Protein 4MV2 (pdb70)

Foldseek 3Di:
DPDDDDQVPDQDQNWGWDKPPDDPPDQDQKIKIKTKNAEQGKGHKDAAQKKKKKQWQADWKWKQWQNDTDIDGHGDMDTRDHGIIIMIGHNHNGITIIMMIIHDPVSNVVSVVVVVVD/DPDDDDPPDDDDPAWDKDWPPDDPPDQDQKIKIKIKHAEQTKDKDFFAQKKKKKQWQADWWWKAWQNDTDIDHHGDMDIRDHRIIIMTGHHDNHITIMMMMIHDPVSNVVSVVVVVD

Solvent-accessible surface area: 11731 Å² total

Secondary structure (DSSP, 8-state):
--EE--TT--EETTEEEEE----TT---SSEEEEEEE-TTEEPPPB--SSEEEEEEEESEEEEEETTEEEEEETT-EEEE-TT--EEEEE-SSS-EEEEEEEE-HHHHHHHHHHHHH-/--EE--TT--EETTEEEEE----TT---SSEEEEEEE-TTEE---B--SSEEEEEEEESEEEEEETTEEEEEETT-EEEE-TT--EEEEE-SSS-EEEEEEEE-HHHHHHHHHHHH-

Structure (mmCIF, N/CA/C/O backbone):
data_4MV2
#
_entry.id   4MV2
#
_cell.length_a   55.738
_cell.length_b   147.687
_cell.length_c   83.843
_cell.angle_alpha   90.00
_cell.angle_beta   90.00
_cell.angle_gamma   90.00
#
_symmetry.space_group_name_H-M   'C 2 2 21'
#
loop_
_entity.id
_entity.type
_entity.pdbx_description
1 polymer plu4264
2 non-polymer 'NICKEL (II) ION'
3 non-polymer 'SODIUM ION'
4 water water
#
loop_
_atom_site.group_PDB
_atom_site.id
_atom_site.type_symbol
_atom_site.label_atom_id
_atom_site.label_alt_id
_atom_site.label_comp_id
_atom_site.label_asym_id
_atom_site.label_entity_id
_atom_site.label_seq_id
_atom_site.pdbx_PDB_ins_code
_atom_site.Cartn_x
_atom_site.Cartn_y
_atom_site.Cartn_z
_atom_site.occupancy
_atom_site.B_iso_or_equiv
_atom_site.auth_seq_id
_atom_site.auth_comp_id
_atom_site.auth_asym_id
_atom_site.auth_atom_id
_atom_site.pdbx_PDB_model_num
ATOM 9 N N . ASN A 1 3 ? 2.144 55.134 56.123 1.00 31.83 3 ASN A N 1
ATOM 10 C CA . ASN A 1 3 ? 2.494 53.724 56.159 1.00 29.28 3 ASN A CA 1
ATOM 11 C C . ASN A 1 3 ? 3.939 53.544 55.821 1.00 24.83 3 ASN A C 1
ATOM 12 O O . ASN A 1 3 ? 4.448 54.105 54.832 1.00 26.44 3 ASN A O 1
ATOM 17 N N A ILE A 1 4 ? 4.617 52.742 56.624 0.50 22.20 4 ILE A N 1
ATOM 18 N N B ILE A 1 4 ? 4.617 52.749 56.630 0.50 22.22 4 ILE A N 1
ATOM 19 C CA A ILE A 1 4 ? 6.028 52.446 56.416 0.50 21.69 4 ILE A CA 1
ATOM 20 C CA B ILE A 1 4 ? 6.024 52.459 56.427 0.50 21.73 4 ILE A CA 1
ATOM 21 C C A ILE A 1 4 ? 6.218 51.318 55.416 0.50 19.41 4 ILE A C 1
ATOM 22 C C B ILE A 1 4 ? 6.191 51.343 55.392 0.50 19.39 4 ILE A C 1
ATOM 23 O O A ILE A 1 4 ? 7.134 51.355 54.613 0.50 19.16 4 ILE A O 1
ATOM 24 O O B ILE A 1 4 ? 7.053 51.421 54.537 0.50 19.12 4 ILE A O 1
ATOM 33 N N . ILE A 1 5 ? 5.354 50.318 55.472 1.00 17.61 5 ILE A N 1
ATOM 34 C CA . ILE A 1 5 ? 5.499 49.151 54.634 1.00 15.88 5 ILE A CA 1
ATOM 35 C C . ILE A 1 5 ? 4.281 49.005 53.768 1.00 15.65 5 ILE A C 1
ATOM 36 O O . ILE A 1 5 ? 3.160 49.268 54.186 1.00 17.33 5 ILE A O 1
ATOM 41 N N A ARG A 1 6 ? 4.517 48.582 52.535 0.45 14.48 6 ARG A N 1
ATOM 42 N N B ARG A 1 6 ? 4.526 48.612 52.531 0.55 14.86 6 ARG A N 1
ATOM 43 C CA A ARG A 1 6 ? 3.464 48.099 51.654 0.45 14.02 6 ARG A CA 1
ATOM 44 C CA B ARG A 1 6 ? 3.497 48.095 51.654 0.55 14.88 6 ARG A CA 1
ATOM 45 C C A ARG A 1 6 ? 3.791 46.672 51.222 0.45 12.75 6 ARG A C 1
ATOM 46 C C B ARG A 1 6 ? 3.880 46.659 51.318 0.55 13.53 6 ARG A C 1
ATOM 47 O O A ARG A 1 6 ? 4.636 46.437 50.365 0.45 12.51 6 ARG A O 1
ATOM 48 O O B ARG A 1 6 ? 4.881 46.400 50.658 0.55 13.96 6 ARG A O 1
ATOM 63 N N . LYS A 1 7 ? 3.085 45.724 51.811 1.00 13.59 7 LYS A N 1
ATOM 64 C CA . LYS A 1 7 ? 3.254 44.320 51.477 1.00 13.95 7 LYS A CA 1
ATOM 65 C C . LYS A 1 7 ? 2.732 44.085 50.079 1.00 13.54 7 LYS A C 1
ATOM 66 O O . LYS A 1 7 ? 1.672 44.582 49.694 1.00 15.69 7 LYS A O 1
ATOM 80 N N . ASP A 1 9 ? 0.809 42.612 47.195 1.00 14.81 9 ASP A N 1
ATOM 81 C CA . ASP A 1 9 ? -0.325 41.740 46.897 1.00 16.41 9 ASP A CA 1
ATOM 82 C C . ASP A 1 9 ? -0.276 41.510 45.390 1.00 16.23 9 ASP A C 1
ATOM 83 O O . ASP A 1 9 ? -0.647 42.391 44.625 1.00 16.75 9 ASP A O 1
ATOM 88 N N . TRP A 1 10 ? 0.228 40.359 44.957 1.00 15.53 10 TRP A N 1
ATOM 89 C CA . TRP A 1 10 ? 0.396 40.155 43.506 1.00 14.85 10 TRP A CA 1
ATOM 90 C C . TRP A 1 10 ? -0.919 40.194 42.719 1.00 15.04 10 TRP A C 1
ATOM 91 O O . TRP A 1 10 ? -0.966 40.689 41.548 1.00 16.25 10 TRP A O 1
ATOM 102 N N . ASP A 1 11 ? -2.007 39.819 43.380 1.00 14.34 11 ASP A N 1
ATOM 103 C CA . ASP A 1 11 ? -3.303 39.806 42.729 1.00 15.68 11 ASP A CA 1
ATOM 104 C C . ASP A 1 11 ? -3.876 41.222 42.562 1.00 17.55 11 ASP A C 1
ATOM 105 O O . ASP A 1 11 ? -4.805 41.413 41.787 1.00 21.16 11 ASP A O 1
ATOM 110 N N . SER A 1 12 ? -3.307 42.198 43.268 1.00 15.70 12 SER A N 1
ATOM 111 C CA . SER A 1 12 ? -3.746 43.607 43.187 1.00 16.15 12 SER A CA 1
ATOM 112 C C . SER A 1 12 ? -3.131 44.366 42.024 1.00 14.98 12 SER A C 1
ATOM 113 O O . SER A 1 12 ? -3.447 45.523 41.789 1.00 17.98 12 SER A O 1
ATOM 124 N N . VAL A 1 14 ? -2.280 45.964 38.483 1.00 13.12 14 VAL A N 1
ATOM 125 C CA . VAL A 1 14 ? -3.099 46.496 37.426 1.00 14.19 14 VAL A CA 1
ATOM 126 C C . VAL A 1 14 ? -2.387 46.212 36.114 1.00 12.85 14 VAL A C 1
ATOM 127 O O . VAL A 1 14 ? -1.203 46.508 35.946 1.00 13.49 14 VAL A O 1
ATOM 131 N N . HIS A 1 15 ? -3.119 45.620 35.188 1.00 14.43 15 HIS A N 1
ATOM 132 C CA . HIS A 1 15 ? -2.584 45.314 33.869 1.00 13.73 15 HIS A CA 1
ATOM 133 C C . HIS A 1 15 ? -2.605 46.557 33.011 1.00 14.81 15 HIS A C 1
ATOM 134 O O . HIS A 1 15 ? -3.677 47.146 32.780 1.00 17.65 15 HIS A O 1
ATOM 141 N N . GLU A 1 16 ? -1.423 47.012 32.624 1.00 14.95 16 GLU A N 1
ATOM 142 C CA . GLU A 1 16 ? -1.277 48.173 31.771 1.00 16.59 16 GLU A CA 1
ATOM 143 C C . GLU A 1 16 ? 0.010 48.031 30.978 1.00 16.87 16 GLU A C 1
ATOM 144 O O . GLU A 1 16 ? 0.938 47.354 31.403 1.00 17.36 16 GLU A O 1
ATOM 150 N N . TYR A 1 17 ? 0.049 48.625 29.794 1.00 17.09 17 TYR A N 1
ATOM 151 C CA . TYR A 1 17 ? 1.195 48.474 28.906 1.00 17.90 17 TYR A CA 1
ATOM 152 C C . TYR A 1 17 ? 1.487 47.007 28.630 1.00 17.22 17 TYR A C 1
ATOM 153 O O . TYR A 1 17 ? 2.631 46.640 28.422 1.00 16.52 17 TYR A O 1
ATOM 162 N N . ASP A 1 18 ? 0.428 46.196 28.647 1.00 16.50 18 ASP A N 1
ATOM 163 C CA . ASP A 1 18 ? 0.494 44.780 28.343 1.00 16.22 18 ASP A CA 1
ATOM 164 C C . ASP A 1 18 ? 1.380 44.012 29.325 1.00 15.07 18 ASP A C 1
ATOM 165 O O . ASP A 1 18 ? 1.910 42.928 29.010 1.00 14.89 18 ASP A O 1
ATOM 170 N N . LEU A 1 19 ? 1.535 44.550 30.528 1.00 13.84 19 LEU A N 1
ATOM 171 C CA . LEU A 1 19 ? 2.206 43.851 31.614 1.00 12.76 19 LEU A CA 1
ATOM 172 C C . LEU A 1 19 ? 1.429 44.082 32.903 1.00 11.84 19 LEU A C 1
ATOM 173 O O . LEU A 1 19 ? 0.446 44.799 32.900 1.00 13.86 19 LEU A O 1
ATOM 178 N N . ASP A 1 20 ? 1.848 43.421 33.972 1.00 11.15 20 ASP A N 1
ATOM 179 C CA . ASP A 1 20 ? 1.193 43.549 35.257 1.00 10.58 20 ASP A CA 1
ATOM 180 C C . ASP A 1 20 ? 2.054 44.417 36.151 1.00 11.61 20 ASP A C 1
ATOM 181 O O . ASP A 1 20 ? 3.257 44.148 36.330 1.00 12.82 20 ASP A O 1
ATOM 186 N N . GLY A 1 21 ? 1.475 45.489 36.668 1.00 11.04 21 GLY A N 1
ATOM 187 C CA . GLY A 1 21 ? 2.234 46.452 37.444 1.00 10.93 21 GLY A CA 1
ATOM 188 C C . GLY A 1 21 ? 1.654 46.728 38.823 1.00 10.98 21 GLY A C 1
ATOM 189 O O . GLY A 1 21 ? 0.455 46.654 39.062 1.00 12.11 21 GLY A O 1
ATOM 190 N N . SER A 1 22 ? 2.547 47.158 39.695 1.00 10.66 22 SER A N 1
ATOM 191 C CA . SER A 1 22 ? 2.200 47.692 41.013 1.00 11.32 22 SER A CA 1
ATOM 192 C C . SER A 1 22 ? 2.907 49.018 41.140 1.00 11.61 22 SER A C 1
ATOM 193 O O . SER A 1 22 ? 4.102 49.083 41.399 1.00 11.63 22 SER A O 1
ATOM 196 N N . ARG A 1 23 ? 2.136 50.085 40.949 1.00 11.84 23 ARG A N 1
ATOM 197 C CA . ARG A 1 23 ? 2.704 51.446 40.990 1.00 12.31 23 ARG A CA 1
ATOM 198 C C . ARG A 1 23 ? 3.061 51.842 42.407 1.00 11.91 23 ARG A C 1
ATOM 199 O O . ARG A 1 23 ? 2.295 51.589 43.329 1.00 13.21 23 ARG A O 1
ATOM 207 N N . LEU A 1 24 ? 4.180 52.532 42.552 1.00 12.44 24 LEU A N 1
ATOM 208 C CA . LEU A 1 24 ? 4.585 53.118 43.832 1.00 13.44 24 LEU A CA 1
ATOM 209 C C . LEU A 1 24 ? 3.564 54.106 44.374 1.00 14.20 24 LEU A C 1
ATOM 210 O O . LEU A 1 24 ? 3.193 54.079 45.555 1.00 15.27 24 LEU A O 1
ATOM 215 N N . LEU A 1 25 ? 3.116 54.984 43.490 1.00 14.65 25 LEU A N 1
ATOM 216 C CA . LEU A 1 25 ? 2.249 56.107 43.854 1.00 15.53 25 LEU A CA 1
ATOM 217 C C . LEU A 1 25 ? 0.832 55.825 43.408 1.00 16.89 25 LEU A C 1
ATOM 218 O O . LEU A 1 25 ? 0.628 55.160 42.399 1.00 17.59 25 LEU A O 1
ATOM 223 N N . PRO A 1 26 ? -0.163 56.325 44.139 1.00 18.56 26 PRO A N 1
ATOM 224 C CA . PRO A 1 26 ? -0.002 57.160 45.341 1.00 18.61 26 PRO A CA 1
ATOM 225 C C . PRO A 1 26 ? 0.401 56.355 46.581 1.00 17.98 26 PRO A C 1
ATOM 226 O O . PRO A 1 26 ? 0.119 55.176 46.692 1.00 18.72 26 PRO A O 1
ATOM 230 N N . TRP A 1 27 ? 1.020 57.046 47.522 1.00 17.55 27 TRP A N 1
ATOM 231 C CA . TRP A 1 27 ? 1.403 56.479 48.797 1.00 17.56 27 TRP A CA 1
ATOM 232 C C . TRP A 1 27 ? 1.301 57.651 49.754 1.00 18.63 27 TRP A C 1
ATOM 233 O O . TRP A 1 27 ? 2.119 58.559 49.705 1.00 18.50 27 TRP A O 1
ATOM 244 N N . GLU A 1 28 ? 0.279 57.651 50.593 1.00 20.46 28 GLU A N 1
ATOM 245 C CA . GLU A 1 28 ? 0.012 58.830 51.391 1.00 23.58 28 GLU A CA 1
ATOM 246 C C . GLU A 1 28 ? 1.195 59.116 52.303 1.00 22.85 28 GLU A C 1
ATOM 247 O O . GLU A 1 28 ? 1.692 58.216 52.990 1.00 23.06 28 GLU A O 1
ATOM 253 N N . GLY A 1 29 ? 1.648 60.367 52.286 1.00 22.11 29 GLY A N 1
ATOM 254 C CA . GLY A 1 29 ? 2.763 60.794 53.097 1.00 22.56 29 GLY A CA 1
ATOM 255 C C . GLY A 1 29 ? 4.119 60.592 52.444 1.00 21.53 29 GLY A C 1
ATOM 256 O O . GLY A 1 29 ? 5.139 61.033 52.989 1.00 24.08 29 GLY A O 1
ATOM 257 N N . LEU A 1 30 ? 4.161 59.950 51.287 1.00 19.38 30 LEU A N 1
ATOM 258 C CA . LEU A 1 30 ? 5.430 59.748 50.605 1.00 18.38 30 LEU A CA 1
ATOM 259 C C . LEU A 1 30 ? 5.654 60.832 49.572 1.00 19.49 30 LEU A C 1
ATOM 260 O O . LEU A 1 30 ? 4.826 61.019 48.697 1.00 21.50 30 LEU A O 1
ATOM 265 N N . ASN A 1 31 ? 6.763 61.540 49.687 1.00 18.60 31 ASN A N 1
ATOM 266 C CA . ASN A 1 31 ? 7.107 62.599 48.759 1.00 19.53 31 ASN A CA 1
ATOM 267 C C . ASN A 1 31 ? 8.393 62.247 48.044 1.00 17.52 31 ASN A C 1
ATOM 268 O O . ASN A 1 31 ? 9.454 62.169 48.644 1.00 18.22 31 ASN A O 1
ATOM 273 N N . THR A 1 32 ? 8.259 62.008 46.754 1.00 16.32 32 THR A N 1
ATOM 274 C CA . THR A 1 32 ? 9.375 61.518 45.918 1.00 15.37 32 THR A CA 1
ATOM 275 C C . THR A 1 32 ? 9.488 62.423 44.697 1.00 15.17 32 THR A C 1
ATOM 276 O O . THR A 1 32 ? 8.488 62.959 44.221 1.00 16.69 32 THR A O 1
ATOM 280 N N . PRO A 1 33 ? 10.691 62.557 44.147 1.00 15.11 33 PRO A N 1
ATOM 281 C CA . PRO A 1 33 ? 10.866 63.286 42.888 1.00 15.07 33 PRO A CA 1
ATOM 282 C C . PRO A 1 33 ? 10.761 62.377 41.662 1.00 14.70 33 PRO A C 1
ATOM 283 O O . PRO A 1 33 ? 11.099 62.803 40.556 1.00 16.24 33 PRO A O 1
ATOM 287 N N . PHE A 1 34 ? 10.327 61.128 41.867 1.00 14.29 34 PHE A N 1
ATOM 288 C CA . PHE A 1 34 ? 10.227 60.125 40.809 1.00 14.39 34 PHE A CA 1
ATOM 289 C C . PHE A 1 34 ? 8.940 59.354 41.014 1.00 14.51 34 PHE A C 1
ATOM 290 O O . PHE A 1 34 ? 8.331 59.358 42.070 1.00 15.20 34 PHE A O 1
ATOM 298 N N . GLY A 1 35 ? 8.574 58.623 39.987 1.00 13.76 35 GLY A N 1
ATOM 299 C CA . GLY A 1 35 ? 7.535 57.631 40.051 1.00 12.90 35 GLY A CA 1
ATOM 300 C C . GLY A 1 35 ? 8.179 56.261 39.892 1.00 12.26 35 GLY A C 1
ATOM 301 O O . GLY A 1 35 ? 9.326 56.134 39.495 1.00 12.65 35 GLY A O 1
ATOM 302 N N . GLY A 1 36 ? 7.418 55.214 40.195 1.00 13.36 36 GLY A N 1
ATOM 303 C CA . GLY A 1 36 ? 7.955 53.856 40.071 1.00 14.04 36 GLY A CA 1
ATOM 304 C C . GLY A 1 36 ? 6.883 52.813 39.921 1.00 12.47 36 GLY A C 1
ATOM 305 O O . GLY A 1 36 ? 5.726 53.048 40.204 1.00 12.99 36 GLY A O 1
ATOM 306 N N . ALA A 1 37 ? 7.305 51.637 39.488 1.00 11.10 37 ALA A N 1
ATOM 307 C CA . ALA A 1 37 ? 6.410 50.485 39.463 1.00 10.90 37 ALA A CA 1
ATOM 308 C C . ALA A 1 37 ? 7.189 49.191 39.431 1.00 10.26 37 ALA A C 1
ATOM 309 O O . ALA A 1 37 ? 8.197 49.072 38.760 1.00 10.67 37 ALA A O 1
ATOM 311 N N . TRP A 1 38 ? 6.664 48.213 40.151 1.00 10.91 38 TRP A N 1
ATOM 312 C CA . TRP A 1 38 ? 7.109 46.824 39.998 1.00 9.71 38 TRP A CA 1
ATOM 313 C C . TRP A 1 38 ? 6.312 46.230 38.832 1.00 10.29 38 TRP A C 1
ATOM 314 O O . TRP A 1 38 ? 5.079 46.227 38.859 1.00 11.55 38 TRP A O 1
ATOM 325 N N . CYS A 1 39 ? 7.015 45.679 37.845 1.00 9.08 39 CYS A N 1
ATOM 326 C CA . CYS A 1 39 ? 6.394 45.185 36.624 1.00 9.64 39 CYS A CA 1
ATOM 327 C C . CYS A 1 39 ? 6.757 43.730 36.383 1.00 9.25 39 CYS A C 1
ATOM 328 O O . CYS A 1 39 ? 7.886 43.301 36.613 1.00 10.01 39 CYS A O 1
ATOM 331 N N . ILE A 1 40 ? 5.776 43.000 35.889 1.00 9.38 40 ILE A N 1
ATOM 332 C CA . ILE A 1 40 ? 5.954 41.608 35.497 1.00 9.24 40 ILE A CA 1
ATOM 333 C C . ILE A 1 40 ? 5.475 41.427 34.087 1.00 9.36 40 ILE A C 1
ATOM 334 O O . ILE A 1 40 ? 4.323 41.734 33.741 1.00 10.27 40 ILE A O 1
ATOM 339 N N . VAL A 1 41 ? 6.394 40.958 33.252 1.00 9.85 41 VAL A N 1
ATOM 340 C CA . VAL A 1 41 ? 6.058 40.523 31.886 1.00 10.70 41 VAL A CA 1
ATOM 341 C C . VAL A 1 41 ? 5.880 39.017 31.965 1.00 9.70 41 VAL A C 1
ATOM 342 O O . VAL A 1 41 ? 6.818 38.286 32.278 1.00 10.35 41 VAL A O 1
ATOM 346 N N . ARG A 1 42 ? 4.666 38.561 31.707 1.00 10.40 42 ARG A N 1
ATOM 347 C CA . ARG A 1 42 ? 4.302 37.164 31.918 1.00 10.46 42 ARG A CA 1
ATOM 348 C C . ARG A 1 42 ? 4.996 36.275 30.888 1.00 10.57 42 ARG A C 1
ATOM 349 O O . ARG A 1 42 ? 5.453 36.745 29.847 1.00 11.43 42 ARG A O 1
ATOM 357 N N . PRO A 1 43 ? 5.103 34.974 31.185 1.00 11.07 43 PRO A N 1
ATOM 358 C CA . PRO A 1 43 ? 5.808 34.070 30.262 1.00 11.14 43 PRO A CA 1
ATOM 359 C C . PRO A 1 43 ? 5.262 34.144 28.840 1.00 12.59 43 PRO A C 1
ATOM 360 O O . PRO A 1 43 ? 4.049 34.177 28.647 1.00 13.28 43 PRO A O 1
ATOM 364 N N . GLU A 1 44 ? 6.161 34.182 27.860 1.00 12.63 44 GLU A N 1
ATOM 365 C CA . GLU A 1 44 ? 5.795 34.180 26.442 1.00 13.16 44 GLU A CA 1
ATOM 366 C C . GLU A 1 44 ? 4.889 35.328 26.077 1.00 13.64 44 GLU A C 1
ATOM 367 O O . GLU A 1 44 ? 3.975 35.179 25.274 1.00 15.07 44 GLU A O 1
ATOM 373 N N . THR A 1 45 ? 5.189 36.499 26.647 1.00 13.06 45 THR A N 1
ATOM 374 C CA . THR A 1 45 ? 4.467 37.727 26.288 1.00 13.82 45 THR A CA 1
ATOM 375 C C . THR A 1 45 ? 5.463 38.856 26.083 1.00 14.13 45 THR A C 1
ATOM 376 O O . THR A 1 45 ? 6.645 38.732 26.450 1.00 13.74 45 THR A O 1
ATOM 380 N N . LYS A 1 46 ? 4.973 39.971 25.572 1.00 15.48 46 LYS A N 1
ATOM 381 C CA . LYS A 1 46 ? 5.787 41.196 25.454 1.00 16.69 46 LYS A CA 1
ATOM 382 C C . LYS A 1 46 ? 4.982 42.391 25.899 1.00 16.56 46 LYS A C 1
ATOM 383 O O . LYS A 1 46 ? 3.760 42.389 25.811 1.00 16.59 46 LYS A O 1
ATOM 389 N N . SER A 1 47 ? 5.673 43.448 26.331 1.00 15.81 47 SER A N 1
ATOM 390 C CA . SER A 1 47 ? 4.960 44.664 26.791 1.00 16.64 47 SER A CA 1
ATOM 391 C C . SER A 1 47 ? 4.706 45.652 25.659 1.00 18.92 47 SER A C 1
ATOM 392 O O . SER A 1 47 ? 5.189 45.477 24.557 1.00 19.30 47 SER A O 1
ATOM 395 N N . PHE A 1 48 ? 3.948 46.710 25.957 1.00 19.57 48 PHE A N 1
ATOM 396 C CA . PHE A 1 48 ? 3.497 47.686 24.963 1.00 21.67 48 PHE A CA 1
ATOM 397 C C . PHE A 1 48 ? 4.576 48.698 24.639 1.00 21.18 48 PHE A C 1
ATOM 398 O O . PHE A 1 48 ? 5.111 49.312 25.501 1.00 23.67 48 PHE A O 1
ATOM 406 N N . ARG A 1 49 ? 4.869 48.878 23.365 1.00 20.35 49 ARG A N 1
ATOM 407 C CA . ARG A 1 49 ? 5.982 49.751 22.964 1.00 21.76 49 ARG A CA 1
ATOM 408 C C . ARG A 1 49 ? 5.583 51.216 23.086 1.00 22.45 49 ARG A C 1
ATOM 409 O O . ARG A 1 49 ? 4.498 51.617 22.610 1.00 24.56 49 ARG A O 1
ATOM 417 N N . HIS A 1 50 ? 6.405 52.021 23.776 1.00 21.83 50 HIS A N 1
ATOM 418 C CA . HIS A 1 50 ? 6.119 53.459 23.799 1.00 21.77 50 HIS A CA 1
ATOM 419 C C . HIS A 1 50 ? 7.388 54.252 23.902 1.00 22.05 50 HIS A C 1
ATOM 420 O O . HIS A 1 50 ? 8.494 53.691 24.020 1.00 21.30 50 HIS A O 1
ATOM 427 N N . SER A 1 51 ? 7.227 55.564 23.922 1.00 23.78 51 SER A N 1
ATOM 428 C CA . SER A 1 51 ? 8.352 56.471 24.108 1.00 25.27 51 SER A CA 1
ATOM 429 C C . SER A 1 51 ? 7.866 57.709 24.831 1.00 24.65 51 SER A C 1
ATOM 430 O O . SER A 1 51 ? 6.659 57.984 24.868 1.00 25.38 51 SER A O 1
ATOM 433 N N . HIS A 1 52 ? 8.792 58.441 25.436 1.00 24.29 52 HIS A N 1
ATOM 434 C CA . HIS A 1 52 ? 8.415 59.607 26.229 1.00 25.03 52 HIS A CA 1
ATOM 435 C C . HIS A 1 52 ? 9.601 60.504 26.558 1.00 26.42 52 HIS A C 1
ATOM 436 O O . HIS A 1 52 ? 10.751 60.059 26.562 1.00 25.51 52 HIS A O 1
ATOM 443 N N . ASN A 1 53 ? 9.287 61.768 26.856 1.00 27.40 53 ASN A N 1
ATOM 444 C CA . ASN A 1 53 ? 10.244 62.768 27.333 1.00 30.01 53 ASN A CA 1
ATOM 445 C C . ASN A 1 53 ? 10.846 62.403 28.688 1.00 29.24 53 ASN A C 1
ATOM 446 O O . ASN A 1 53 ? 11.962 62.811 28.989 1.00 31.85 53 ASN A O 1
ATOM 451 N N . GLU A 1 54 ? 10.107 61.683 29.529 1.00 25.63 54 GLU A N 1
ATOM 452 C CA . GLU A 1 54 ? 10.553 61.430 30.882 1.00 22.95 54 GLU A CA 1
ATOM 453 C C . GLU A 1 54 ? 11.771 60.492 30.870 1.00 18.89 54 GLU A C 1
ATOM 454 O O . GLU A 1 54 ? 11.858 59.593 30.001 1.00 19.72 54 GLU A O 1
ATOM 460 N N . TYR A 1 55 ? 12.701 60.713 31.801 1.00 16.03 55 TYR A N 1
ATOM 461 C CA . TYR A 1 55 ? 13.807 59.797 32.092 1.00 16.01 55 TYR A CA 1
ATOM 462 C C . TYR A 1 55 ? 13.259 58.540 32.728 1.00 14.40 55 TYR A C 1
ATOM 463 O O . TYR A 1 55 ? 12.259 58.587 33.423 1.00 15.48 55 TYR A O 1
ATOM 472 N N . GLU A 1 56 ? 13.921 57.419 32.484 1.00 13.50 56 GLU A N 1
ATOM 473 C CA . GLU A 1 56 ? 13.473 56.136 33.021 1.00 13.05 56 GLU A CA 1
ATOM 474 C C . GLU A 1 56 ? 14.659 55.193 33.149 1.00 12.92 56 GLU A C 1
ATOM 475 O O . GLU A 1 56 ? 15.572 55.208 32.327 1.00 13.54 56 GLU A O 1
ATOM 481 N N A LEU A 1 57 ? 14.586 54.333 34.142 0.48 12.64 57 LEU A N 1
ATOM 482 N N B LEU A 1 57 ? 14.638 54.425 34.252 0.52 11.95 57 LEU A N 1
ATOM 483 C CA A LEU A 1 57 ? 15.597 53.331 34.388 0.48 13.37 57 LEU A CA 1
ATOM 484 C CA B LEU A 1 57 ? 15.618 53.387 34.684 0.52 12.71 57 LEU A CA 1
ATOM 485 C C A LEU A 1 57 ? 14.860 52.080 34.841 0.48 11.67 57 LEU A C 1
ATOM 486 C C B LEU A 1 57 ? 14.858 52.066 34.913 0.52 11.03 57 LEU A C 1
ATOM 487 O O A LEU A 1 57 ? 13.882 52.156 35.566 0.48 12.84 57 LEU A O 1
ATOM 488 O O B LEU A 1 57 ? 13.828 52.088 35.563 0.52 12.67 57 LEU A O 1
ATOM 497 N N . PHE A 1 58 ? 15.349 50.942 34.391 1.00 10.59 58 PHE A N 1
ATOM 498 C CA . PHE A 1 58 ? 14.840 49.633 34.802 1.00 10.20 58 PHE A CA 1
ATOM 499 C C . PHE A 1 58 ? 15.907 48.966 35.670 1.00 11.25 58 PHE A C 1
ATOM 500 O O . PHE A 1 58 ? 17.094 48.919 35.314 1.00 11.51 58 PHE A O 1
ATOM 508 N N . ILE A 1 59 ? 15.455 48.366 36.755 1.00 10.85 59 ILE A N 1
ATOM 509 C CA . ILE A 1 59 ? 16.245 47.530 37.646 1.00 10.28 59 ILE A CA 1
ATOM 510 C C . ILE A 1 59 ? 15.667 46.122 37.443 1.00 10.07 59 ILE A C 1
ATOM 511 O O . ILE A 1 59 ? 14.520 45.848 37.788 1.00 9.99 59 ILE A O 1
ATOM 516 N N . VAL A 1 60 ? 16.484 45.238 36.884 1.00 9.74 60 VAL A N 1
ATOM 517 C CA . VAL A 1 60 ? 15.984 43.908 36.539 1.00 9.40 60 VAL A CA 1
ATOM 518 C C . VAL A 1 60 ? 16.046 43.024 37.775 1.00 8.95 60 VAL A C 1
ATOM 519 O O . VAL A 1 60 ? 17.115 42.886 38.395 1.00 9.67 60 VAL A O 1
ATOM 523 N N . ILE A 1 61 ? 14.917 42.422 38.121 1.00 9.80 61 ILE A N 1
ATOM 524 C CA . ILE A 1 61 ? 14.764 41.718 39.387 1.00 9.00 61 ILE A CA 1
ATOM 525 C C . ILE A 1 61 ? 14.863 40.212 39.254 1.00 9.40 61 ILE A C 1
ATOM 526 O O . ILE A 1 61 ? 15.517 39.591 40.088 1.00 11.30 61 ILE A O 1
ATOM 531 N N . GLN A 1 62 ? 14.218 39.592 38.268 1.00 10.12 62 GLN A N 1
ATOM 532 C CA . GLN A 1 62 ? 14.157 38.132 38.210 1.00 10.17 62 GLN A CA 1
ATOM 533 C C . GLN A 1 62 ? 13.788 37.740 36.791 1.00 10.22 62 GLN A C 1
ATOM 534 O O . GLN A 1 62 ? 12.972 38.401 36.135 1.00 10.85 62 GLN A O 1
ATOM 540 N N . GLY A 1 63 ? 14.344 36.634 36.330 1.00 11.44 63 GLY A N 1
ATOM 541 C CA . GLY A 1 63 ? 14.015 36.091 35.019 1.00 11.90 63 GLY A CA 1
ATOM 542 C C . GLY A 1 63 ? 14.915 36.613 33.931 1.00 12.29 63 GLY A C 1
ATOM 543 O O . GLY A 1 63 ? 15.998 37.163 34.219 1.00 13.32 63 GLY A O 1
ATOM 544 N N . ASN A 1 64 ? 14.457 36.408 32.690 1.00 12.76 64 ASN A N 1
ATOM 545 C CA . ASN A 1 64 ? 15.220 36.767 31.509 1.00 12.92 64 ASN A CA 1
ATOM 546 C C . ASN A 1 64 ? 14.310 37.411 30.514 1.00 13.18 64 ASN A C 1
ATOM 547 O O . ASN A 1 64 ? 13.199 36.957 30.315 1.00 14.08 64 ASN A O 1
ATOM 552 N N . ALA A 1 65 ? 14.820 38.422 29.835 1.00 12.90 65 ALA A N 1
ATOM 553 C CA . ALA A 1 65 ? 14.059 39.089 28.795 1.00 12.51 65 ALA A CA 1
ATOM 554 C C . ALA A 1 65 ? 14.990 39.766 27.831 1.00 12.87 65 ALA A C 1
ATOM 555 O O . ALA A 1 65 ? 16.186 39.847 28.078 1.00 14.86 65 ALA A O 1
ATOM 557 N N . ILE A 1 66 ? 14.400 40.272 26.758 1.00 13.60 66 ILE A N 1
ATOM 558 C CA . ILE A 1 66 ? 15.067 41.183 25.839 1.00 14.61 66 ILE A CA 1
ATOM 559 C C . ILE A 1 66 ? 14.453 42.559 26.002 1.00 15.53 66 ILE A C 1
ATOM 560 O O . ILE A 1 66 ? 13.244 42.690 25.901 1.00 15.77 66 ILE A O 1
ATOM 565 N N . ILE A 1 67 ? 15.282 43.572 26.224 1.00 14.96 67 ILE A N 1
ATOM 566 C CA . ILE A 1 67 ? 14.786 44.941 26.188 1.00 15.56 67 ILE A CA 1
ATOM 567 C C . ILE A 1 67 ? 15.124 45.460 24.796 1.00 15.23 67 ILE A C 1
ATOM 568 O O . ILE A 1 67 ? 16.289 45.577 24.449 1.00 16.09 67 ILE A O 1
ATOM 573 N N . ARG A 1 68 ? 14.106 45.773 24.001 1.00 14.94 68 ARG A N 1
ATOM 574 C CA . ARG A 1 68 ? 14.318 46.325 22.672 1.00 16.35 68 ARG A CA 1
ATOM 575 C C . ARG A 1 68 ? 14.172 47.825 22.772 1.00 15.67 68 ARG A C 1
ATOM 576 O O . ARG A 1 68 ? 13.115 48.323 23.145 1.00 16.40 68 ARG A O 1
ATOM 584 N N A ILE A 1 69 ? 15.247 48.528 22.441 0.50 16.31 69 ILE A N 1
ATOM 585 N N B ILE A 1 69 ? 15.247 48.526 22.441 0.50 16.31 69 ILE A N 1
ATOM 586 C CA A ILE A 1 69 ? 15.302 49.985 22.523 0.50 16.78 69 ILE A CA 1
ATOM 587 C CA B ILE A 1 69 ? 15.302 49.981 22.516 0.50 16.78 69 ILE A CA 1
ATOM 588 C C A ILE A 1 69 ? 15.684 50.484 21.137 0.50 18.11 69 ILE A C 1
ATOM 589 C C B ILE A 1 69 ? 15.679 50.470 21.129 0.50 18.06 69 ILE A C 1
ATOM 590 O O A ILE A 1 69 ? 16.792 50.247 20.665 0.50 18.68 69 ILE A O 1
ATOM 591 O O B ILE A 1 69 ? 16.780 50.213 20.648 0.50 18.50 69 ILE A O 1
ATOM 600 N N . ASN A 1 70 ? 14.737 51.140 20.479 1.00 18.63 70 ASN A N 1
ATOM 601 C CA . ASN A 1 70 ? 14.910 51.551 19.094 1.00 21.78 70 ASN A CA 1
ATOM 602 C C . ASN A 1 70 ? 15.481 50.420 18.275 1.00 25.03 70 ASN A C 1
ATOM 603 O O . ASN A 1 70 ? 16.511 50.576 17.589 1.00 26.31 70 ASN A O 1
ATOM 608 N N . ASP A 1 71 ? 14.834 49.276 18.295 1.00 26.53 71 ASP A N 1
ATOM 609 C CA . ASP A 1 71 ? 15.357 48.179 17.437 1.00 30.10 71 ASP A CA 1
ATOM 610 C C . ASP A 1 71 ? 16.846 47.697 17.680 1.00 28.19 71 ASP A C 1
ATOM 611 O O . ASP A 1 71 ? 17.462 47.065 16.806 1.00 30.91 71 ASP A O 1
ATOM 616 N N A GLU A 1 72 ? 17.418 48.064 18.830 0.50 25.83 72 GLU A N 1
ATOM 617 N N B GLU A 1 72 ? 17.392 48.023 18.847 0.50 25.44 72 GLU A N 1
ATOM 618 C CA A GLU A 1 72 ? 18.599 47.390 19.385 0.50 24.77 72 GLU A CA 1
ATOM 619 C CA B GLU A 1 72 ? 18.578 47.345 19.360 0.50 23.83 72 GLU A CA 1
ATOM 620 C C A GLU A 1 72 ? 18.076 46.474 20.496 0.50 21.71 72 GLU A C 1
ATOM 621 C C B GLU A 1 72 ? 18.135 46.494 20.547 0.50 20.97 72 GLU A C 1
ATOM 622 O O A GLU A 1 72 ? 17.226 46.892 21.271 0.50 21.35 72 GLU A O 1
ATOM 623 O O B GLU A 1 72 ? 17.411 46.964 21.415 0.50 20.16 72 GLU A O 1
ATOM 634 N N . ASP A 1 73 ? 18.581 45.243 20.570 1.00 19.08 73 ASP A N 1
ATOM 635 C CA . ASP A 1 73 ? 18.157 44.290 21.592 1.00 18.98 73 ASP A CA 1
ATOM 636 C C . ASP A 1 73 ? 19.204 44.146 22.696 1.00 19.09 73 ASP A C 1
ATOM 637 O O . ASP A 1 73 ? 20.374 43.956 22.445 1.00 20.51 73 ASP A O 1
ATOM 642 N N . PHE A 1 74 ? 18.738 44.194 23.927 1.00 17.07 74 PHE A N 1
ATOM 643 C CA . PHE A 1 74 ? 19.583 44.044 25.110 1.00 17.05 74 PHE A CA 1
ATOM 644 C C . PHE A 1 74 ? 19.041 42.865 25.920 1.00 16.28 74 PHE A C 1
ATOM 645 O O . PHE A 1 74 ? 18.050 42.999 26.592 1.00 16.35 74 PHE A O 1
ATOM 653 N N . PRO A 1 75 ? 19.697 41.699 25.869 1.00 17.08 75 PRO A N 1
ATOM 654 C CA . PRO A 1 75 ? 19.317 40.649 26.810 1.00 16.07 75 PRO A CA 1
ATOM 655 C C . PRO A 1 75 ? 19.651 41.054 28.226 1.00 15.04 75 PRO A C 1
ATOM 656 O O . PRO A 1 75 ? 20.726 41.581 28.490 1.00 17.06 75 PRO A O 1
ATOM 660 N N . VAL A 1 76 ? 18.745 40.759 29.128 1.00 13.41 76 VAL A N 1
ATOM 661 C CA . VAL A 1 76 ? 18.898 41.157 30.521 1.00 12.75 76 VAL A CA 1
ATOM 662 C C . VAL A 1 76 ? 18.445 40.068 31.473 1.00 12.97 76 VAL A C 1
ATOM 663 O O . VAL A 1 76 ? 17.593 39.224 31.147 1.00 13.57 76 VAL A O 1
ATOM 667 N N . THR A 1 77 ? 19.020 40.119 32.671 1.00 12.79 77 THR A N 1
ATOM 668 C CA . THR A 1 77 ? 18.628 39.223 33.735 1.00 13.83 77 THR A CA 1
ATOM 669 C C . THR A 1 77 ? 18.898 39.906 35.085 1.00 11.41 77 THR A C 1
ATOM 670 O O . THR A 1 77 ? 19.295 41.079 35.150 1.00 11.68 77 THR A O 1
ATOM 674 N N . LYS A 1 78 ? 18.607 39.210 36.167 1.00 11.81 78 LYS A N 1
ATOM 675 C CA . LYS A 1 78 ? 18.718 39.711 37.545 1.00 10.23 78 LYS A CA 1
ATOM 676 C C . LYS A 1 78 ? 19.952 40.540 37.766 1.00 9.94 78 LYS A C 1
ATOM 677 O O . LYS A 1 78 ? 21.056 40.105 37.523 1.00 11.66 78 LYS A O 1
ATOM 683 N N . GLY A 1 79 ? 19.736 41.748 38.264 1.00 9.75 79 GLY A N 1
ATOM 684 C CA . GLY A 1 79 ? 20.825 42.650 38.608 1.00 10.34 79 GLY A CA 1
ATOM 685 C C . GLY A 1 79 ? 21.140 43.671 37.560 1.00 10.46 79 GLY A C 1
ATOM 686 O O . GLY A 1 79 ? 21.757 44.681 37.874 1.00 11.03 79 GLY A O 1
ATOM 687 N N . ASP A 1 80 ? 20.759 43.430 36.313 1.00 10.38 80 ASP A N 1
ATOM 688 C CA . ASP A 1 80 ? 21.104 44.371 35.268 1.00 10.55 80 ASP A CA 1
ATOM 689 C C . ASP A 1 80 ? 20.288 45.648 35.413 1.00 10.41 80 ASP A C 1
ATOM 690 O O . ASP A 1 80 ? 19.160 45.650 35.878 1.00 11.08 80 ASP A O 1
ATOM 695 N N A LEU A 1 81 ? 20.917 46.739 35.007 0.55 11.22 81 LEU A N 1
ATOM 696 N N B LEU A 1 81 ? 20.914 46.756 35.053 0.45 11.32 81 LEU A N 1
ATOM 697 C CA A LEU A 1 81 ? 20.324 48.062 34.946 0.55 11.21 81 LEU A CA 1
ATOM 698 C CA B LEU A 1 81 ? 20.276 48.062 35.012 0.45 11.57 81 LEU A CA 1
ATOM 699 C C A LEU A 1 81 ? 20.348 48.547 33.525 0.55 12.12 81 LEU A C 1
ATOM 700 C C B LEU A 1 81 ? 20.294 48.630 33.601 0.45 12.27 81 LEU A C 1
ATOM 701 O O A LEU A 1 81 ? 21.289 48.278 32.786 0.55 12.48 81 LEU A O 1
ATOM 702 O O B LEU A 1 81 ? 21.305 48.573 32.909 0.45 13.01 81 LEU A O 1
ATOM 711 N N A ILE A 1 82 ? 19.294 49.243 33.136 0.48 11.83 82 ILE A N 1
ATOM 712 N N B ILE A 1 82 ? 19.139 49.134 33.183 0.52 11.79 82 ILE A N 1
ATOM 713 C CA A ILE A 1 82 ? 19.217 49.778 31.793 0.48 13.00 82 ILE A CA 1
ATOM 714 C CA B ILE A 1 82 ? 18.939 49.706 31.856 0.52 11.93 82 ILE A CA 1
ATOM 715 C C A ILE A 1 82 ? 18.463 51.109 31.773 0.48 13.30 82 ILE A C 1
ATOM 716 C C B ILE A 1 82 ? 18.479 51.138 31.992 0.52 11.78 82 ILE A C 1
ATOM 717 O O A ILE A 1 82 ? 17.362 51.231 32.300 0.48 14.42 82 ILE A O 1
ATOM 718 O O B ILE A 1 82 ? 17.548 51.419 32.738 0.52 11.80 82 ILE A O 1
ATOM 727 N N A ILE A 1 83 ? 19.123 52.111 31.187 0.48 13.72 83 ILE A N 1
ATOM 728 N N B ILE A 1 83 ? 19.136 52.042 31.268 0.52 13.33 83 ILE A N 1
ATOM 729 C CA A ILE A 1 83 ? 18.645 53.490 31.140 0.48 13.79 83 ILE A CA 1
ATOM 730 C CA B ILE A 1 83 ? 18.639 53.398 31.085 0.52 14.52 83 ILE A CA 1
ATOM 731 C C A ILE A 1 83 ? 17.947 53.698 29.812 0.48 14.86 83 ILE A C 1
ATOM 732 C C B ILE A 1 83 ? 17.815 53.408 29.809 0.52 15.19 83 ILE A C 1
ATOM 733 O O A ILE A 1 83 ? 18.568 53.502 28.774 0.48 15.65 83 ILE A O 1
ATOM 734 O O B ILE A 1 83 ? 18.215 52.823 28.798 0.52 16.16 83 ILE A O 1
ATOM 743 N N . ILE A 1 84 ? 16.667 54.060 29.859 1.00 14.10 84 ILE A N 1
ATOM 744 C CA . ILE A 1 84 ? 15.850 54.204 28.674 1.00 15.09 84 ILE A CA 1
ATOM 745 C C . ILE A 1 84 ? 16.112 55.598 28.116 1.00 17.27 84 ILE A C 1
ATOM 746 O O . ILE A 1 84 ? 15.698 56.599 28.705 1.00 18.57 84 ILE A O 1
ATOM 751 N N . PRO A 1 85 ? 16.799 55.682 26.968 1.00 18.70 85 PRO A N 1
ATOM 752 C CA . PRO A 1 85 ? 17.088 57.023 26.440 1.00 21.07 85 PRO A CA 1
ATOM 753 C C . PRO A 1 85 ? 15.835 57.830 26.203 1.00 22.97 85 PRO A C 1
ATOM 754 O O . PRO A 1 85 ? 14.795 57.308 25.805 1.00 22.23 85 PRO A O 1
ATOM 758 N N . LEU A 1 86 ? 15.954 59.140 26.422 1.00 23.83 86 LEU A N 1
ATOM 759 C CA . LEU A 1 86 ? 14.829 60.031 26.209 1.00 25.83 86 LEU A CA 1
ATOM 760 C C . LEU A 1 86 ? 14.257 59.841 24.818 1.00 26.86 86 LEU A C 1
ATOM 761 O O . LEU A 1 86 ? 14.991 59.824 23.827 1.00 26.51 86 LEU A O 1
ATOM 766 N N . ASP A 1 87 ? 12.937 59.700 24.769 1.00 27.17 87 ASP A N 1
ATOM 767 C CA . ASP A 1 87 ? 12.199 59.586 23.521 1.00 28.90 87 ASP A CA 1
ATOM 768 C C . ASP A 1 87 ? 12.497 58.344 22.710 1.00 27.83 87 ASP A C 1
ATOM 769 O O . ASP A 1 87 ? 12.080 58.251 21.582 1.00 28.38 87 ASP A O 1
ATOM 774 N N . SER A 1 88 ? 13.194 57.379 23.288 1.00 25.35 88 SER A N 1
ATOM 775 C CA . SER A 1 88 ? 13.413 56.119 22.574 1.00 24.66 88 SER A CA 1
ATOM 776 C C . SER A 1 88 ? 12.169 55.255 22.701 1.00 22.65 88 SER A C 1
ATOM 777 O O . SER A 1 88 ? 11.513 55.270 23.744 1.00 22.04 88 SER A O 1
ATOM 780 N N . GLU A 1 89 ? 11.872 54.485 21.659 1.00 22.36 89 GLU A N 1
ATOM 781 C CA . GLU A 1 89 ? 10.837 53.469 21.705 1.00 22.11 89 GLU A CA 1
ATOM 782 C C . GLU A 1 89 ? 11.369 52.251 22.422 1.00 20.33 89 GLU A C 1
ATOM 783 O O . GLU A 1 89 ? 12.454 51.762 22.123 1.00 21.20 89 GLU A O 1
ATOM 789 N N . HIS A 1 90 ? 10.602 51.762 23.377 1.00 19.50 90 HIS A N 1
ATOM 790 C CA . HIS A 1 90 ? 11.062 50.657 24.185 1.00 19.63 90 HIS A CA 1
ATOM 791 C C . HIS A 1 90 ? 9.951 49.764 24.546 1.00 19.26 90 HIS A C 1
ATOM 792 O O . HIS A 1 90 ? 8.824 50.233 24.766 1.00 19.78 90 HIS A O 1
ATOM 799 N N . HIS A 1 91 ? 10.267 48.473 24.565 1.00 18.44 91 HIS A N 1
ATOM 800 C CA . HIS A 1 91 ? 9.410 47.455 25.186 1.00 16.87 91 HIS A CA 1
ATOM 801 C C . HIS A 1 91 ? 10.238 46.224 25.629 1.00 16.32 91 HIS A C 1
ATOM 802 O O . HIS A 1 91 ? 11.457 46.132 25.372 1.00 16.75 91 HIS A O 1
ATOM 809 N N A VAL A 1 92 ? 9.555 45.316 26.308 0.65 15.32 92 VAL A N 1
ATOM 810 N N B VAL A 1 92 ? 9.534 45.261 26.216 0.35 15.76 92 VAL A N 1
ATOM 811 C CA A VAL A 1 92 ? 10.166 44.171 26.950 0.65 13.84 92 VAL A CA 1
ATOM 812 C CA B VAL A 1 92 ? 10.137 44.166 26.963 0.35 15.05 92 VAL A CA 1
ATOM 813 C C A VAL A 1 92 ? 9.592 42.901 26.342 0.65 13.76 92 VAL A C 1
ATOM 814 C C B VAL A 1 92 ? 9.593 42.809 26.519 0.35 14.22 92 VAL A C 1
ATOM 815 O O A VAL A 1 92 ? 8.384 42.777 26.190 0.65 13.97 92 VAL A O 1
ATOM 816 O O B VAL A 1 92 ? 8.417 42.511 26.699 0.35 14.05 92 VAL A O 1
ATOM 823 N N . ILE A 1 93 ? 10.479 41.981 25.978 1.00 13.45 93 ILE A N 1
ATOM 824 C CA . ILE A 1 93 ? 10.100 40.716 25.341 1.00 13.76 93 ILE A CA 1
ATOM 825 C C . ILE A 1 93 ? 10.506 39.588 26.233 1.00 13.02 93 ILE A C 1
ATOM 826 O O . ILE A 1 93 ? 11.688 39.406 26.516 1.00 14.40 93 ILE A O 1
ATOM 831 N N . ASN A 1 94 ? 9.522 38.826 26.708 1.00 12.74 94 ASN A N 1
ATOM 832 C CA . ASN A 1 94 ? 9.801 37.660 27.534 1.00 12.61 94 ASN A CA 1
ATOM 833 C C . ASN A 1 94 ? 9.442 36.388 26.789 1.00 12.95 94 ASN A C 1
ATOM 834 O O . ASN A 1 94 ? 8.280 35.974 26.803 1.00 13.88 94 ASN A O 1
ATOM 839 N N . ASN A 1 95 ? 10.437 35.773 26.159 1.00 13.35 95 ASN A N 1
ATOM 840 C CA . ASN A 1 95 ? 10.213 34.552 25.379 1.00 14.68 95 ASN A CA 1
ATOM 841 C C . ASN A 1 95 ? 10.264 33.283 26.243 1.00 15.08 95 ASN A C 1
ATOM 842 O O . ASN A 1 95 ? 10.098 32.179 25.740 1.00 18.10 95 ASN A O 1
ATOM 847 N N A ASN A 1 96 ? 10.469 33.445 27.544 0.70 14.69 96 ASN A N 1
ATOM 848 N N B ASN A 1 96 ? 10.480 33.449 27.540 0.30 14.68 96 ASN A N 1
ATOM 849 C CA A ASN A 1 96 ? 10.753 32.346 28.438 0.70 14.87 96 ASN A CA 1
ATOM 850 C CA B ASN A 1 96 ? 10.723 32.317 28.412 0.30 14.50 96 ASN A CA 1
ATOM 851 C C A ASN A 1 96 ? 9.536 31.851 29.184 0.70 14.51 96 ASN A C 1
ATOM 852 C C B ASN A 1 96 ? 9.525 31.870 29.212 0.30 14.60 96 ASN A C 1
ATOM 853 O O A ASN A 1 96 ? 8.485 32.449 29.119 0.70 14.27 96 ASN A O 1
ATOM 854 O O B ASN A 1 96 ? 8.482 32.509 29.213 0.30 14.64 96 ASN A O 1
ATOM 863 N N . GLN A 1 97 ? 9.707 30.754 29.899 1.00 14.70 97 GLN A N 1
ATOM 864 C CA . GLN A 1 97 ? 8.637 30.106 30.619 1.00 15.90 97 GLN A CA 1
ATOM 865 C C . GLN A 1 97 ? 8.343 30.670 31.966 1.00 14.47 97 GLN A C 1
ATOM 866 O O . GLN A 1 97 ? 7.384 30.251 32.581 1.00 15.39 97 GLN A O 1
ATOM 872 N N . GLU A 1 98 ? 9.194 31.582 32.431 1.00 14.01 98 GLU A N 1
ATOM 873 C CA . GLU A 1 98 ? 9.097 32.120 33.792 1.00 13.85 98 GLU A CA 1
ATOM 874 C C . GLU A 1 98 ? 8.815 33.619 33.727 1.00 11.14 98 GLU A C 1
ATOM 875 O O . GLU A 1 98 ? 9.287 34.314 32.818 1.00 11.53 98 GLU A O 1
ATOM 881 N N . ASP A 1 99 ? 8.074 34.125 34.704 1.00 11.09 99 ASP A N 1
ATOM 882 C CA . ASP A 1 99 ? 7.835 35.543 34.853 1.00 10.72 99 ASP A CA 1
ATOM 883 C C . ASP A 1 99 ? 9.124 36.348 34.792 1.00 10.86 99 ASP A C 1
ATOM 884 O O . ASP A 1 99 ? 10.134 35.960 35.339 1.00 10.95 99 ASP A O 1
ATOM 889 N N . PHE A 1 100 ? 9.055 37.502 34.151 1.00 9.72 100 PHE A N 1
ATOM 890 C CA . PHE A 1 100 ? 10.151 38.460 34.114 1.00 8.97 100 PHE A CA 1
ATOM 891 C C . PHE A 1 100 ? 9.765 39.665 34.946 1.00 9.22 100 PHE A C 1
ATOM 892 O O . PHE A 1 100 ? 8.756 40.303 34.679 1.00 10.69 100 PHE A O 1
ATOM 900 N N . HIS A 1 101 ? 10.534 39.927 36.006 1.00 8.96 101 HIS A N 1
ATOM 901 C CA . HIS A 1 101 ? 10.257 41.016 36.921 1.00 8.99 101 HIS A CA 1
ATOM 902 C C . HIS A 1 101 ? 11.291 42.123 36.779 1.00 9.78 101 HIS A C 1
ATOM 903 O O . HIS A 1 101 ? 12.503 41.859 36.736 1.00 9.49 101 HIS A O 1
ATOM 910 N N . PHE A 1 102 ? 10.823 43.366 36.807 1.00 9.94 102 PHE A N 1
ATOM 911 C CA . PHE A 1 102 ? 11.737 44.514 36.867 1.00 9.52 102 PHE A CA 1
ATOM 912 C C . PHE A 1 102 ? 11.031 45.647 37.578 1.00 10.15 102 PHE A C 1
ATOM 913 O O . PHE A 1 102 ? 9.802 45.687 37.617 1.00 10.60 102 PHE A O 1
ATOM 921 N N . TYR A 1 103 ? 11.808 46.578 38.127 1.00 9.64 103 TYR A N 1
ATOM 922 C CA . TYR A 1 103 ? 11.289 47.799 38.708 1.00 9.82 103 TYR A CA 1
ATOM 923 C C . TYR A 1 103 ? 11.657 48.929 37.780 1.00 10.23 103 TYR A C 1
ATOM 924 O O . TYR A 1 103 ? 12.780 49.021 37.339 1.00 12.20 103 TYR A O 1
ATOM 933 N N . THR A 1 104 ? 10.696 49.782 37.475 1.00 9.97 104 THR A N 1
ATOM 934 C CA . THR A 1 104 ? 10.976 50.988 36.695 1.00 10.55 104 THR A CA 1
ATOM 935 C C . THR A 1 104 ? 10.827 52.205 37.597 1.00 11.24 104 THR A C 1
ATOM 936 O O . THR A 1 104 ? 9.948 52.280 38.431 1.00 11.66 104 THR A O 1
ATOM 940 N N A ILE A 1 105 ? 11.753 53.132 37.428 0.60 10.98 105 ILE A N 1
ATOM 941 N N B ILE A 1 105 ? 11.757 53.126 37.403 0.40 11.18 105 ILE A N 1
ATOM 942 C CA A ILE A 1 105 ? 11.735 54.434 38.065 0.60 11.76 105 ILE A CA 1
ATOM 943 C CA B ILE A 1 105 ? 11.775 54.428 38.035 0.40 11.69 105 ILE A CA 1
ATOM 944 C C A ILE A 1 105 ? 11.814 55.473 36.958 0.60 11.92 105 ILE A C 1
ATOM 945 C C B ILE A 1 105 ? 11.771 55.440 36.898 0.40 12.33 105 ILE A C 1
ATOM 946 O O A ILE A 1 105 ? 12.679 55.406 36.119 0.60 11.73 105 ILE A O 1
ATOM 947 O O B ILE A 1 105 ? 12.526 55.304 35.955 0.40 13.12 105 ILE A O 1
ATOM 956 N N . TRP A 1 106 ? 10.918 56.454 36.988 1.00 12.17 106 TRP A N 1
ATOM 957 C CA . TRP A 1 106 ? 10.874 57.503 35.963 1.00 13.08 106 TRP A CA 1
ATOM 958 C C . TRP A 1 106 ? 10.806 58.869 36.629 1.00 13.66 106 TRP A C 1
ATOM 959 O O . TRP A 1 106 ? 10.324 59.003 37.748 1.00 14.25 106 TRP A O 1
ATOM 970 N N . TRP A 1 107 ? 11.307 59.879 35.937 1.00 13.93 107 TRP A N 1
ATOM 971 C CA . TRP A 1 107 ? 11.419 61.219 36.524 1.00 14.03 107 TRP A CA 1
ATOM 972 C C . TRP A 1 107 ? 11.609 62.232 35.424 1.00 15.18 107 TRP A C 1
ATOM 973 O O . TRP A 1 107 ? 11.998 61.902 34.309 1.00 15.71 107 TRP A O 1
ATOM 984 N N . ASP A 1 108 ? 11.350 63.493 35.773 1.00 16.16 108 ASP A N 1
ATOM 985 C CA . ASP A 1 108 ? 11.560 64.602 34.858 1.00 17.08 108 ASP A CA 1
ATOM 986 C C . ASP A 1 108 ? 11.616 65.875 35.653 1.00 18.01 108 ASP A C 1
ATOM 987 O O . ASP A 1 108 ? 11.602 65.885 36.866 1.00 18.10 108 ASP A O 1
ATOM 992 N N . LYS A 1 109 ? 11.736 66.978 34.931 1.00 19.45 109 LYS A N 1
ATOM 993 C CA . LYS A 1 109 ? 11.762 68.307 35.583 1.00 21.86 109 LYS A CA 1
ATOM 994 C C . LYS A 1 109 ? 10.521 68.527 36.406 1.00 21.14 109 LYS A C 1
ATOM 995 O O . LYS A 1 109 ? 10.612 68.977 37.561 1.00 22.68 109 LYS A O 1
ATOM 1001 N N . GLU A 1 110 ? 9.362 68.198 35.847 1.00 22.06 110 GLU A N 1
ATOM 1002 C CA . GLU A 1 110 ? 8.095 68.376 36.559 1.00 23.82 110 GLU A CA 1
ATOM 1003 C C . GLU A 1 110 ? 8.072 67.593 37.878 1.00 21.49 110 GLU A C 1
ATOM 1004 O O . GLU A 1 110 ? 7.715 68.120 38.924 1.00 21.12 110 GLU A O 1
ATOM 1010 N N . SER A 1 111 ? 8.426 66.316 37.834 1.00 19.15 111 SER A N 1
ATOM 1011 C CA . SER A 1 111 ? 8.318 65.488 39.030 1.00 17.86 111 SER A CA 1
ATOM 1012 C C . SER A 1 111 ? 9.282 65.967 40.120 1.00 16.35 111 SER A C 1
ATOM 1013 O O . SER A 1 111 ? 8.972 65.921 41.293 1.00 17.06 111 SER A O 1
ATOM 1016 N N A THR A 1 112 ? 10.462 66.412 39.708 0.45 15.75 112 THR A N 1
ATOM 1017 N N B THR A 1 112 ? 10.452 66.408 39.710 0.55 15.53 112 THR A N 1
ATOM 1018 C CA A THR A 1 112 ? 11.481 66.874 40.645 0.45 16.32 112 THR A CA 1
ATOM 1019 C CA B THR A 1 112 ? 11.447 66.882 40.647 0.55 16.27 112 THR A CA 1
ATOM 1020 C C A THR A 1 112 ? 11.093 68.215 41.285 0.45 17.00 112 THR A C 1
ATOM 1021 C C B THR A 1 112 ? 11.026 68.201 41.299 0.55 16.91 112 THR A C 1
ATOM 1022 O O A THR A 1 112 ? 11.247 68.398 42.483 0.45 17.33 112 THR A O 1
ATOM 1023 O O B THR A 1 112 ? 11.081 68.357 42.507 0.55 17.17 112 THR A O 1
ATOM 1030 N N . LEU A 1 113 ? 10.568 69.133 40.477 1.00 17.72 113 LEU A N 1
ATOM 1031 C CA . LEU A 1 113 ? 10.096 70.422 40.986 1.00 17.76 113 LEU A CA 1
ATOM 1032 C C . LEU A 1 113 ? 8.904 70.201 41.884 1.00 17.95 113 LEU A C 1
ATOM 1033 O O . LEU A 1 113 ? 8.778 70.855 42.899 1.00 19.57 113 LEU A O 1
ATOM 1038 N N . ASN A 1 114 ? 8.050 69.233 41.565 1.00 18.82 114 ASN A N 1
ATOM 1039 C CA . ASN A 1 114 ? 6.869 69.031 42.393 1.00 20.69 114 ASN A CA 1
ATOM 1040 C C . ASN A 1 114 ? 7.270 68.501 43.762 1.00 19.97 114 ASN A C 1
ATOM 1041 O O . ASN A 1 114 ? 6.668 68.878 44.771 1.00 20.00 114 ASN A O 1
ATOM 1046 N N . PHE A 1 115 ? 8.276 67.624 43.805 1.00 19.42 115 PHE A N 1
ATOM 1047 C CA . PHE A 1 115 ? 8.834 67.181 45.083 1.00 18.00 115 PHE A CA 1
ATOM 1048 C C . PHE A 1 115 ? 9.295 68.370 45.945 1.00 17.76 115 PHE A C 1
ATOM 1049 O O . PHE A 1 115 ? 8.968 68.473 47.112 1.00 19.06 115 PHE A O 1
ATOM 1057 N N . LEU A 1 116 ? 10.046 69.278 45.332 1.00 18.07 116 LEU A N 1
ATOM 1058 C CA . LEU A 1 116 ? 10.547 70.462 46.047 1.00 18.40 116 LEU A CA 1
ATOM 1059 C C . LEU A 1 116 ? 9.412 71.374 46.489 1.00 19.44 116 LEU A C 1
ATOM 1060 O O . LEU A 1 116 ? 9.422 71.871 47.604 1.00 21.12 116 LEU A O 1
ATOM 1065 N N . THR A 1 117 ? 8.401 71.518 45.660 1.00 20.39 117 THR A N 1
ATOM 1066 C CA . THR A 1 117 ? 7.270 72.378 45.981 1.00 23.17 117 THR A CA 1
ATOM 1067 C C . THR A 1 117 ? 6.484 71.806 47.156 1.00 25.39 117 THR A C 1
ATOM 1068 O O . THR A 1 117 ? 6.108 72.531 48.076 1.00 26.94 117 THR A O 1
ATOM 1072 N N . ARG A 1 118 ? 6.236 70.497 47.141 1.00 26.43 118 ARG A N 1
ATOM 1073 C CA . ARG A 1 118 ? 5.485 69.861 48.209 1.00 29.25 118 ARG A CA 1
ATOM 1074 C C . ARG A 1 118 ? 6.226 69.930 49.521 1.00 30.90 118 ARG A C 1
ATOM 1075 O O . ARG A 1 118 ? 5.630 70.146 50.558 1.00 32.33 118 ARG A O 1
ATOM 1083 N N . LEU A 1 119 ? 7.536 69.798 49.479 1.00 32.18 119 LEU A N 1
ATOM 1084 C CA . LEU A 1 119 ? 8.326 69.968 50.682 1.00 34.70 119 LEU A CA 1
ATOM 1085 C C . LEU A 1 119 ? 8.140 71.335 51.288 1.00 36.16 119 LEU A C 1
ATOM 1086 O O . LEU A 1 119 ? 7.992 71.460 52.487 1.00 36.15 119 LEU A O 1
ATOM 1091 N N . GLU A 1 120 ? 8.186 72.359 50.450 1.00 37.24 120 GLU A N 1
ATOM 1092 C CA . GLU A 1 120 ? 8.123 73.727 50.943 1.00 39.70 120 GLU A CA 1
ATOM 1093 C C . GLU A 1 120 ? 6.749 74.009 51.524 1.00 40.43 120 GLU A C 1
ATOM 1094 O O . GLU A 1 120 ? 6.622 74.761 52.490 1.00 39.78 120 GLU A O 1
ATOM 1100 N N . GLN A 1 121 ? 5.723 73.397 50.945 1.00 41.85 121 GLN A N 1
ATOM 1101 C CA . GLN A 1 121 ? 4.355 73.579 51.420 1.00 44.11 121 GLN A CA 1
ATOM 1102 C C . GLN A 1 121 ? 4.135 72.912 52.761 1.00 46.01 121 GLN A C 1
ATOM 1103 O O . GLN A 1 121 ? 3.374 73.410 53.591 1.00 46.09 121 GLN A O 1
ATOM 1109 N N . ASP A 1 122 ? 4.795 71.780 52.964 1.00 47.79 122 ASP A N 1
ATOM 1110 C CA . ASP A 1 122 ? 4.744 71.078 54.247 1.00 49.39 122 ASP A CA 1
ATOM 1111 C C . ASP A 1 122 ? 5.505 71.889 55.286 1.00 47.68 122 ASP A C 1
ATOM 1112 O O . ASP A 1 122 ? 5.511 71.580 56.481 1.00 49.94 122 ASP A O 1
ATOM 1125 N N . ASN B 1 3 ? 26.438 54.815 28.350 1.00 31.59 3 ASN B N 1
ATOM 1126 C CA . ASN B 1 3 ? 26.122 53.396 28.287 1.00 28.34 3 ASN B CA 1
ATOM 1127 C C . ASN B 1 3 ? 24.700 53.257 28.714 1.00 24.55 3 ASN B C 1
ATOM 1128 O O . ASN B 1 3 ? 24.312 53.813 29.742 1.00 27.82 3 ASN B O 1
ATOM 1133 N N A ILE B 1 4 ? 23.939 52.498 27.923 0.55 20.67 4 ILE B N 1
ATOM 1134 N N B ILE B 1 4 ? 23.896 52.496 28.003 0.45 21.82 4 ILE B N 1
ATOM 1135 C CA A ILE B 1 4 ? 22.530 52.193 28.170 0.55 18.49 4 ILE B CA 1
ATOM 1136 C CA B ILE B 1 4 ? 22.541 52.358 28.493 0.45 20.45 4 ILE B CA 1
ATOM 1137 C C A ILE B 1 4 ? 22.394 51.111 29.245 0.55 16.81 4 ILE B C 1
ATOM 1138 C C B ILE B 1 4 ? 22.296 51.044 29.231 0.45 17.89 4 ILE B C 1
ATOM 1139 O O A ILE B 1 4 ? 21.588 51.226 30.152 0.55 16.28 4 ILE B O 1
ATOM 1140 O O B ILE B 1 4 ? 21.300 50.946 29.923 0.45 17.23 4 ILE B O 1
ATOM 1149 N N . ILE B 1 5 ? 23.194 50.061 29.133 1.00 16.61 5 ILE B N 1
ATOM 1150 C CA . ILE B 1 5 ? 23.082 48.887 29.997 1.00 14.86 5 ILE B CA 1
ATOM 1151 C C . ILE B 1 5 ? 24.292 48.779 30.911 1.00 14.43 5 ILE B C 1
ATOM 1152 O O . ILE B 1 5 ? 25.438 49.009 30.491 1.00 15.53 5 ILE B O 1
ATOM 1157 N N . ARG B 1 6 ? 24.058 48.404 32.161 1.00 12.89 6 ARG B N 1
ATOM 1158 C CA . ARG B 1 6 ? 25.128 47.956 33.030 1.00 13.04 6 ARG B CA 1
ATOM 1159 C C . ARG B 1 6 ? 24.749 46.557 33.462 1.00 12.25 6 ARG B C 1
ATOM 1160 O O . ARG B 1 6 ? 23.844 46.356 34.268 1.00 13.67 6 ARG B O 1
ATOM 1168 N N . LYS B 1 7 ? 25.467 45.584 32.955 1.00 13.31 7 LYS B N 1
ATOM 1169 C CA . LYS B 1 7 ? 25.300 44.207 33.413 1.00 14.14 7 LYS B CA 1
ATOM 1170 C C . LYS B 1 7 ? 25.807 44.076 34.831 1.00 12.94 7 LYS B C 1
ATOM 1171 O O . LYS B 1 7 ? 26.878 44.559 35.177 1.00 14.89 7 LYS B O 1
ATOM 1185 N N . ASP B 1 9 ? 27.736 42.750 37.732 1.00 12.29 9 ASP B N 1
ATOM 1186 C CA . ASP B 1 9 ? 28.942 41.942 37.981 1.00 12.50 9 ASP B CA 1
ATOM 1187 C C . ASP B 1 9 ? 28.907 41.553 39.450 1.00 11.89 9 ASP B C 1
ATOM 1188 O O . ASP B 1 9 ? 29.299 42.311 40.323 1.00 12.01 9 ASP B O 1
ATOM 1193 N N . TRP B 1 10 ? 28.457 40.341 39.710 1.00 10.90 10 TRP B N 1
ATOM 1194 C CA . TRP B 1 10 ? 28.317 39.869 41.084 1.00 10.84 10 TRP B CA 1
ATOM 1195 C C . TRP B 1 10 ? 29.684 39.668 41.752 1.00 10.53 10 TRP B C 1
ATOM 1196 O O . TRP B 1 10 ? 29.742 39.462 42.976 1.00 11.74 10 TRP B O 1
ATOM 1207 N N . ASP B 1 11 ? 30.741 39.666 40.955 1.00 10.49 11 ASP B N 1
ATOM 1208 C CA . ASP B 1 11 ? 32.098 39.558 41.467 1.00 11.24 11 ASP B CA 1
ATOM 1209 C C . ASP B 1 11 ? 32.683 40.909 41.865 1.00 11.03 11 ASP B C 1
ATOM 1210 O O . ASP B 1 11 ? 33.804 40.959 42.346 1.00 13.00 11 ASP B O 1
ATOM 1215 N N . SER B 1 12 ? 31.930 42.001 41.706 1.00 12.19 12 SER B N 1
ATOM 1216 C CA . SER B 1 12 ? 32.488 43.340 41.928 1.00 13.35 12 SER B CA 1
ATOM 1217 C C . SER B 1 12 ? 31.738 44.132 43.000 1.00 12.58 12 SER B C 1
ATOM 1218 O O . SER B 1 12 ? 31.838 45.356 43.072 1.00 14.76 12 SER B O 1
ATOM 1237 N N . VAL B 1 14 ? 30.867 45.816 46.544 1.00 11.41 14 VAL B N 1
ATOM 1238 C CA . VAL B 1 14 ? 31.683 46.566 47.491 1.00 11.30 14 VAL B CA 1
ATOM 1239 C C . VAL B 1 14 ? 31.006 46.447 48.851 1.00 11.03 14 VAL B C 1
ATOM 1240 O O . VAL B 1 14 ? 29.836 46.776 49.030 1.00 11.80 14 VAL B O 1
ATOM 1244 N N . HIS B 1 15 ? 31.763 45.962 49.836 1.00 10.81 15 HIS B N 1
ATOM 1245 C CA . HIS B 1 15 ? 31.265 45.809 51.201 1.00 11.17 15 HIS B CA 1
ATOM 1246 C C . HIS B 1 15 ? 31.151 47.161 51.870 1.00 13.11 15 HIS B C 1
ATOM 1247 O O . HIS B 1 15 ? 32.119 47.914 51.924 1.00 15.25 15 HIS B O 1
ATOM 1254 N N A GLU B 1 16 ? 29.966 47.488 52.353 0.57 12.63 16 GLU B N 1
ATOM 1255 N N B GLU B 1 16 ? 29.968 47.447 52.402 0.43 13.07 16 GLU B N 1
ATOM 1256 C CA A GLU B 1 16 ? 29.747 48.733 53.090 0.57 14.19 16 GLU B CA 1
ATOM 1257 C CA B GLU B 1 16 ? 29.717 48.690 53.130 0.43 14.72 16 GLU B CA 1
ATOM 1258 C C A GLU B 1 16 ? 28.462 48.577 53.862 0.57 14.43 16 GLU B C 1
ATOM 1259 C C B GLU B 1 16 ? 29.284 48.377 54.564 0.43 15.79 16 GLU B C 1
ATOM 1260 O O A GLU B 1 16 ? 27.613 47.785 53.464 0.57 13.20 16 GLU B O 1
ATOM 1261 O O B GLU B 1 16 ? 28.088 48.260 54.865 0.43 16.00 16 GLU B O 1
ATOM 1272 N N A TYR B 1 17 ? 28.346 49.257 55.001 0.57 14.45 17 TYR B N 1
ATOM 1273 N N B TYR B 1 17 ? 30.293 48.215 55.423 0.43 17.50 17 TYR B N 1
ATOM 1274 C CA A TYR B 1 17 ? 27.162 49.130 55.843 0.57 14.35 17 TYR B CA 1
ATOM 1275 C CA B TYR B 1 17 ? 30.157 47.976 56.863 0.43 18.47 17 TYR B CA 1
ATOM 1276 C C A TYR B 1 17 ? 26.882 47.658 56.227 0.57 13.53 17 TYR B C 1
ATOM 1277 C C B TYR B 1 17 ? 29.651 46.574 57.153 0.43 17.54 17 TYR B C 1
ATOM 1278 O O A TYR B 1 17 ? 25.735 47.253 56.405 0.57 14.09 17 TYR B O 1
ATOM 1279 O O B TYR B 1 17 ? 30.271 45.826 57.914 0.43 18.34 17 TYR B O 1
ATOM 1296 N N A ASP B 1 18 ? 27.945 46.877 56.380 0.57 13.05 18 ASP B N 1
ATOM 1297 N N B ASP B 1 18 ? 28.522 46.228 56.544 0.43 16.48 18 ASP B N 1
ATOM 1298 C CA A ASP B 1 18 ? 27.875 45.465 56.791 0.57 13.73 18 ASP B CA 1
ATOM 1299 C CA B ASP B 1 18 ? 27.794 45.046 56.927 0.43 15.23 18 ASP B CA 1
ATOM 1300 C C A ASP B 1 18 ? 27.045 44.573 55.849 0.57 13.10 18 ASP B C 1
ATOM 1301 C C B ASP B 1 18 ? 26.863 44.518 55.832 0.43 13.82 18 ASP B C 1
ATOM 1302 O O A ASP B 1 18 ? 26.431 43.590 56.248 0.57 13.37 18 ASP B O 1
ATOM 1303 O O B ASP B 1 18 ? 25.960 43.726 56.124 0.43 13.83 18 ASP B O 1
ATOM 1312 N N . LEU B 1 19 ? 27.065 44.939 54.582 1.00 12.45 19 LEU B N 1
ATOM 1313 C CA . LEU B 1 19 ? 26.394 44.252 53.477 1.00 12.04 19 LEU B CA 1
ATOM 1314 C C . LEU B 1 19 ? 27.258 44.404 52.238 1.00 10.29 19 LEU B C 1
ATOM 1315 O O . LEU B 1 19 ? 28.235 45.137 52.230 1.00 11.82 19 LEU B O 1
ATOM 1320 N N . ASP B 1 20 ? 26.911 43.694 51.182 1.00 10.11 20 ASP B N 1
ATOM 1321 C CA . ASP B 1 20 ? 27.652 43.743 49.921 1.00 10.12 20 ASP B CA 1
ATOM 1322 C C . ASP B 1 20 ? 26.797 44.405 48.859 1.00 11.03 20 ASP B C 1
ATOM 1323 O O . ASP B 1 20 ? 25.683 43.930 48.560 1.00 12.01 20 ASP B O 1
ATOM 1328 N N . GLY B 1 21 ? 27.276 45.517 48.291 1.00 10.31 21 GLY B N 1
ATOM 1329 C CA . GLY B 1 21 ? 26.450 46.376 47.470 1.00 10.93 21 GLY B CA 1
ATOM 1330 C C . GLY B 1 21 ? 27.040 46.715 46.126 1.00 10.58 21 GLY B C 1
ATOM 1331 O O . GLY B 1 21 ? 28.224 46.554 45.869 1.00 11.69 21 GLY B O 1
ATOM 1332 N N . SER B 1 22 ? 26.173 47.217 45.266 1.00 9.84 22 SER B N 1
ATOM 1333 C CA . SER B 1 22 ? 26.559 47.743 43.956 1.00 10.96 22 SER B CA 1
ATOM 1334 C C . SER B 1 22 ? 25.814 49.054 43.749 1.00 11.51 22 SER B C 1
ATOM 1335 O O . SER B 1 22 ? 24.597 49.077 43.522 1.00 11.54 22 SER B O 1
ATOM 1338 N N . ARG B 1 23 ? 26.532 50.157 43.858 1.00 11.94 23 ARG B N 1
ATOM 1339 C CA . ARG B 1 23 ? 25.927 51.484 43.747 1.00 12.46 23 ARG B CA 1
ATOM 1340 C C . ARG B 1 23 ? 25.579 51.836 42.317 1.00 12.62 23 ARG B C 1
ATOM 1341 O O . ARG B 1 23 ? 26.306 51.520 41.385 1.00 12.71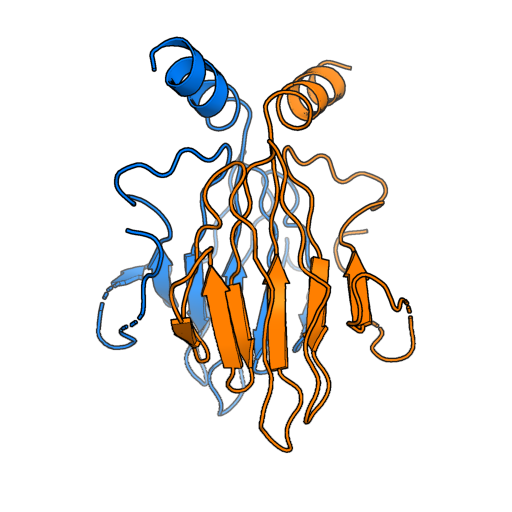 23 ARG B O 1
ATOM 1349 N N . LEU B 1 24 ? 24.462 52.515 42.163 1.00 12.76 24 LEU B N 1
ATOM 1350 C CA . LEU B 1 24 ? 24.063 53.043 40.861 1.00 12.38 24 LEU B CA 1
ATOM 1351 C C . LEU B 1 24 ? 25.063 54.032 40.272 1.00 13.41 24 LEU B C 1
ATOM 1352 O O . LEU B 1 24 ? 25.415 53.972 39.099 1.00 14.63 24 LEU B O 1
ATOM 1357 N N . LEU B 1 25 ? 25.498 54.944 41.124 1.00 12.89 25 LEU B N 1
ATOM 1358 C CA . LEU B 1 25 ? 26.345 56.071 40.730 1.00 14.60 25 LEU B CA 1
ATOM 1359 C C . LEU B 1 25 ? 27.770 55.793 41.154 1.00 16.52 25 LEU B C 1
ATOM 1360 O O . LEU B 1 25 ? 27.988 55.149 42.172 1.00 17.00 25 LEU B O 1
ATOM 1365 N N . PRO B 1 26 ? 28.755 56.286 40.402 1.00 18.14 26 PRO B N 1
ATOM 1366 C CA . PRO B 1 26 ? 28.594 57.094 39.200 1.00 17.76 26 PRO B CA 1
ATOM 1367 C C . PRO B 1 26 ? 28.201 56.275 37.985 1.00 17.02 26 PRO B C 1
ATOM 1368 O O . PRO B 1 26 ? 28.492 55.088 37.904 1.00 17.71 26 PRO B O 1
ATOM 1372 N N . TRP B 1 27 ? 27.564 56.948 37.039 1.00 16.57 27 TRP B N 1
ATOM 1373 C CA . TRP B 1 27 ? 27.214 56.380 35.736 1.00 16.55 27 TRP B CA 1
ATOM 1374 C C . TRP B 1 27 ? 27.309 57.525 34.754 1.00 17.46 27 TRP B C 1
ATOM 1375 O O . TRP B 1 27 ? 26.446 58.379 34.759 1.00 18.15 27 TRP B O 1
ATOM 1386 N N . GLU B 1 28 ? 28.340 57.526 33.920 1.00 19.65 28 GLU B N 1
ATOM 1387 C CA . GLU B 1 28 ? 28.593 58.655 33.030 1.00 22.23 28 GLU B CA 1
ATOM 1388 C C . GLU B 1 28 ? 27.384 58.904 32.158 1.00 22.03 28 GLU B C 1
ATOM 1389 O O . GLU B 1 28 ? 26.908 57.998 31.493 1.00 21.40 28 GLU B O 1
ATOM 1395 N N . GLY B 1 29 ? 26.885 60.135 32.167 1.00 21.97 29 GLY B N 1
ATOM 1396 C CA . GLY B 1 29 ? 25.765 60.490 31.319 1.00 22.07 29 GLY B CA 1
ATOM 1397 C C . GLY B 1 29 ? 24.398 60.320 31.944 1.00 21.18 29 GLY B C 1
ATOM 1398 O O . GLY B 1 29 ? 23.407 60.778 31.381 1.00 22.96 29 GLY B O 1
ATOM 1399 N N . LEU B 1 30 ? 24.330 59.679 33.107 1.00 19.74 30 LEU B N 1
ATOM 1400 C CA . LEU B 1 30 ? 23.068 59.481 33.791 1.00 19.61 30 LEU B CA 1
ATOM 1401 C C . LEU B 1 30 ? 22.852 60.620 34.762 1.00 20.65 30 LEU B C 1
ATOM 1402 O O . LEU B 1 30 ? 23.669 60.835 35.656 1.00 23.38 30 LEU B O 1
ATOM 1407 N N . ASN B 1 31 ? 21.761 61.348 34.583 1.00 19.61 31 ASN B N 1
ATOM 1408 C CA . ASN B 1 31 ? 21.398 62.414 35.492 1.00 19.96 31 ASN B CA 1
ATOM 1409 C C . ASN B 1 31 ? 20.125 62.064 36.238 1.00 18.08 31 ASN B C 1
ATOM 1410 O O . ASN B 1 31 ? 19.051 61.978 35.645 1.00 17.92 31 ASN B O 1
ATOM 1415 N N . THR B 1 32 ? 20.272 61.842 37.545 1.00 17.09 32 THR B N 1
ATOM 1416 C CA . THR B 1 32 ? 19.150 61.405 38.379 1.00 15.88 32 THR B CA 1
ATOM 1417 C C . THR B 1 32 ? 19.027 62.345 39.579 1.00 15.88 32 THR B C 1
ATOM 1418 O O . THR B 1 32 ? 20.032 62.895 40.065 1.00 16.90 32 THR B O 1
ATOM 1422 N N . PRO B 1 33 ? 17.818 62.474 40.112 1.00 15.20 33 PRO B N 1
ATOM 1423 C CA . PRO B 1 33 ? 17.628 63.224 41.361 1.00 15.61 33 PRO B CA 1
ATOM 1424 C C . PRO B 1 33 ? 17.739 62.353 42.624 1.00 14.89 33 PRO B C 1
ATOM 1425 O O . PRO B 1 33 ? 17.392 62.793 43.711 1.00 17.12 33 PRO B O 1
ATOM 1429 N N . PHE B 1 34 ? 18.188 61.105 42.466 1.00 14.90 34 PHE B N 1
ATOM 1430 C CA . PHE B 1 34 ? 18.293 60.129 43.554 1.00 14.03 34 PHE B CA 1
ATOM 1431 C C . PHE B 1 34 ? 19.572 59.334 43.396 1.00 14.53 34 PHE B C 1
ATOM 1432 O O . PHE B 1 34 ? 20.202 59.357 42.333 1.00 15.75 34 PHE B O 1
ATOM 1440 N N . GLY B 1 35 ? 19.970 58.663 44.466 1.00 13.49 35 GLY B N 1
ATOM 1441 C CA . GLY B 1 35 ? 21.014 57.654 44.417 1.00 14.00 35 GLY B CA 1
ATOM 1442 C C . GLY B 1 35 ? 20.402 56.292 44.609 1.00 13.30 35 GLY B C 1
ATOM 1443 O O . GLY B 1 35 ? 19.244 56.170 44.987 1.00 12.98 35 GLY B O 1
ATOM 1444 N N . GLY B 1 36 ? 21.191 55.262 44.365 1.00 13.25 36 GLY B N 1
ATOM 1445 C CA . GLY B 1 36 ? 20.670 53.910 44.496 1.00 14.03 36 GLY B CA 1
ATOM 1446 C C . GLY B 1 36 ? 21.745 52.888 44.749 1.00 12.15 36 GLY B C 1
ATOM 1447 O O . GLY B 1 36 ? 22.915 53.123 44.465 1.00 12.32 36 GLY B O 1
ATOM 1448 N N . ALA B 1 37 ? 21.325 51.724 45.228 1.00 11.86 37 ALA B N 1
ATOM 1449 C CA . ALA B 1 37 ? 22.241 50.615 45.324 1.00 10.93 37 ALA B CA 1
ATOM 1450 C C . ALA B 1 37 ? 21.479 49.312 45.393 1.00 9.94 37 ALA B C 1
ATOM 1451 O O . ALA B 1 37 ? 20.453 49.202 46.084 1.00 11.29 37 ALA B O 1
ATOM 1453 N N . TRP B 1 38 ? 22.062 48.300 44.766 1.00 10.56 38 TRP B N 1
ATOM 1454 C CA . TRP B 1 38 ? 21.629 46.912 44.931 1.00 9.59 38 TRP B CA 1
ATOM 1455 C C . TRP B 1 38 ? 22.399 46.346 46.108 1.00 10.25 38 TRP B C 1
ATOM 1456 O O . TRP B 1 38 ? 23.620 46.367 46.113 1.00 11.92 38 TRP B O 1
ATOM 1467 N N . CYS B 1 39 ? 21.704 45.835 47.109 1.00 9.04 39 CYS B N 1
ATOM 1468 C CA . CYS B 1 39 ? 22.295 45.396 48.358 1.00 9.61 39 CYS B CA 1
ATOM 1469 C C . CYS B 1 39 ? 21.993 43.940 48.673 1.00 9.61 39 CYS B C 1
ATOM 1470 O O . CYS B 1 39 ? 20.885 43.470 48.493 1.00 10.45 39 CYS B O 1
ATOM 1473 N N . ILE B 1 40 ? 23.008 43.254 49.161 1.00 9.67 40 ILE B N 1
ATOM 1474 C CA . ILE B 1 40 ? 22.889 41.859 49.567 1.00 9.63 40 ILE B CA 1
ATOM 1475 C C . ILE B 1 40 ? 23.316 41.759 51.028 1.00 9.66 40 ILE B C 1
ATOM 1476 O O . ILE B 1 40 ? 24.446 42.085 51.393 1.00 10.56 40 ILE B O 1
ATOM 1481 N N . VAL B 1 41 ? 22.383 41.313 51.869 1.00 10.33 41 VAL B N 1
ATOM 1482 C CA . VAL B 1 41 ? 22.651 41.004 53.263 1.00 9.74 41 VAL B CA 1
ATOM 1483 C C . VAL B 1 41 ? 22.853 39.477 53.297 1.00 10.23 41 VAL B C 1
ATOM 1484 O O . VAL B 1 41 ? 21.956 38.695 52.980 1.00 10.46 41 VAL B O 1
ATOM 1488 N N . ARG B 1 42 ? 24.060 39.074 53.636 1.00 10.60 42 ARG B N 1
ATOM 1489 C CA . ARG B 1 42 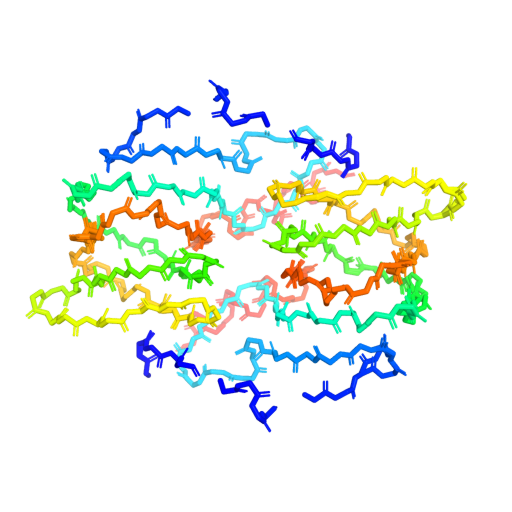? 24.457 37.693 53.550 1.00 10.13 42 ARG B CA 1
ATOM 1490 C C . ARG B 1 42 ? 23.772 36.864 54.664 1.00 10.88 42 ARG B C 1
ATOM 1491 O O . ARG B 1 42 ? 23.251 37.402 55.648 1.00 10.76 42 ARG B O 1
ATOM 1499 N N . PRO B 1 43 ? 23.745 35.532 54.520 1.00 11.20 43 PRO B N 1
ATOM 1500 C CA . PRO B 1 43 ? 23.000 34.694 55.463 1.00 11.47 43 PRO B CA 1
ATOM 1501 C C . PRO B 1 43 ? 23.494 34.877 56.891 1.00 12.14 43 PRO B C 1
ATOM 1502 O O . PRO B 1 43 ? 24.674 34.955 57.174 1.00 13.43 43 PRO B O 1
ATOM 1506 N N . GLU B 1 44 ? 22.545 34.921 57.815 1.00 12.51 44 GLU B N 1
ATOM 1507 C CA . GLU B 1 44 ? 22.816 34.997 59.251 1.00 13.98 44 GLU B CA 1
ATOM 1508 C C . GLU B 1 44 ? 23.637 36.192 59.637 1.00 13.67 44 GLU B C 1
ATOM 1509 O O . GLU B 1 44 ? 24.514 36.118 60.484 1.00 16.51 44 GLU B O 1
ATOM 1515 N N . THR B 1 45 ? 23.341 37.307 58.988 1.00 13.22 45 THR B N 1
ATOM 1516 C CA . THR B 1 45 ? 23.978 38.581 59.301 1.00 12.61 45 THR B CA 1
ATOM 1517 C C . THR B 1 45 ? 22.930 39.688 59.380 1.00 13.01 45 THR B C 1
ATOM 1518 O O . THR B 1 45 ? 21.756 39.510 59.025 1.00 13.90 45 THR B O 1
ATOM 1522 N N A LYS B 1 46 ? 23.380 40.836 59.885 0.57 14.25 46 LYS B N 1
ATOM 1523 N N B LYS B 1 46 ? 23.374 40.843 59.849 0.43 13.12 46 LYS B N 1
ATOM 1524 C CA A LYS B 1 46 ? 22.592 42.060 59.881 0.57 16.08 46 LYS B CA 1
ATOM 1525 C CA B LYS B 1 46 ? 22.520 42.008 59.862 0.43 13.85 46 LYS B CA 1
ATOM 1526 C C A LYS B 1 46 ? 23.432 43.211 59.355 0.57 16.56 46 LYS B C 1
ATOM 1527 C C B LYS B 1 46 ? 23.267 43.229 59.419 0.43 13.24 46 LYS B C 1
ATOM 1528 O O A LYS B 1 46 ? 24.646 43.214 59.469 0.57 17.49 46 LYS B O 1
ATOM 1529 O O B LYS B 1 46 ? 24.481 43.321 59.563 0.43 13.08 46 LYS B O 1
ATOM 1540 N N A SER B 1 47 ? 22.764 44.190 58.778 0.57 17.08 47 SER B N 1
ATOM 1541 N N B SER B 1 47 ? 22.501 44.177 58.909 0.43 13.09 47 SER B N 1
ATOM 1542 C CA A SER B 1 47 ? 23.441 45.355 58.226 0.57 16.64 47 SER B CA 1
ATOM 1543 C CA B SER B 1 47 ? 23.004 45.513 58.666 0.43 12.66 47 SER B CA 1
ATOM 1544 C C A SER B 1 47 ? 23.708 46.440 59.300 0.57 17.22 47 SER B C 1
ATOM 1545 C C B SER B 1 47 ? 22.260 46.458 59.603 0.43 12.99 47 SER B C 1
ATOM 1546 O O A SER B 1 47 ? 23.269 46.317 60.435 0.57 17.85 47 SER B O 1
ATOM 1547 O O B SER B 1 47 ? 21.073 46.297 59.872 0.43 15.50 47 SER B O 1
ATOM 1552 N N A PHE B 1 48 ? 24.420 47.492 58.916 0.57 18.00 48 PHE B N 1
ATOM 1553 N N B PHE B 1 48 ? 22.968 47.484 60.041 0.43 12.39 48 PHE B N 1
ATOM 1554 C CA A PHE B 1 48 ? 24.828 48.581 59.816 0.57 22.08 48 PHE B CA 1
ATOM 1555 C CA B PHE B 1 48 ? 22.402 48.550 60.846 0.43 14.53 48 PHE B CA 1
ATOM 1556 C C A PHE B 1 48 ? 23.702 49.561 60.100 0.57 23.35 48 PHE B C 1
ATOM 1557 C C B PHE B 1 48 ? 22.879 49.878 60.307 0.43 15.31 48 PHE B C 1
ATOM 1558 O O A PHE B 1 48 ? 23.164 50.175 59.191 0.57 24.00 48 PHE B O 1
ATOM 1559 O O B PHE B 1 48 ? 24.050 50.030 59.958 0.43 15.22 48 PHE B O 1
ATOM 1574 N N A ARG B 1 49 ? 23.368 49.721 61.375 0.57 23.36 49 ARG B N 1
ATOM 1575 N N B ARG B 1 49 ? 21.965 50.844 60.293 0.43 15.59 49 ARG B N 1
ATOM 1576 C CA A ARG B 1 49 ? 22.274 50.600 61.769 0.57 26.08 49 ARG B CA 1
ATOM 1577 C CA B ARG B 1 49 ? 22.297 52.215 59.954 0.43 18.82 49 ARG B CA 1
ATOM 1578 C C A ARG B 1 49 ? 22.696 52.056 61.655 0.57 24.99 49 ARG B C 1
ATOM 1579 C C B ARG B 1 49 ? 21.644 53.159 60.923 0.43 21.90 49 ARG B C 1
ATOM 1580 O O A ARG B 1 49 ? 23.716 52.461 62.200 0.57 26.56 49 ARG B O 1
ATOM 1581 O O B ARG B 1 49 ? 20.459 53.010 61.273 0.43 21.23 49 ARG B O 1
ATOM 1596 N N A HIS B 1 50 ? 21.898 52.827 60.932 0.57 23.84 50 HIS B N 1
ATOM 1597 N N B HIS B 1 50 ? 22.429 54.161 61.311 0.43 25.75 50 HIS B N 1
ATOM 1598 C CA A HIS B 1 50 ? 22.117 54.263 60.826 0.57 24.00 50 HIS B CA 1
ATOM 1599 C CA B HIS B 1 50 ? 21.957 55.251 62.134 0.43 29.72 50 HIS B CA 1
ATOM 1600 C C A HIS B 1 50 ? 20.822 55.026 60.646 0.57 23.78 50 HIS B C 1
ATOM 1601 C C B HIS B 1 50 ? 21.126 56.147 61.236 0.43 31.78 50 HIS B C 1
ATOM 1602 O O A HIS B 1 50 ? 19.732 54.460 60.508 0.57 22.93 50 HIS B O 1
ATOM 1603 O O B HIS B 1 50 ? 21.143 56.029 60.009 0.43 31.95 50 HIS B O 1
ATOM 1616 N N A SER B 1 51 ? 20.958 56.342 60.678 0.57 25.58 51 SER B N 1
ATOM 1617 N N B SER B 1 51 ? 20.376 57.038 61.858 0.43 33.84 51 SER B N 1
ATOM 1618 C CA A SER B 1 51 ? 19.849 57.236 60.406 0.57 27.76 51 SER B CA 1
ATOM 1619 C CA B SER B 1 51 ? 19.464 57.897 61.129 0.43 35.42 51 SER B CA 1
ATOM 1620 C C A SER B 1 51 ? 20.366 58.441 59.641 0.57 29.26 51 SER B C 1
ATOM 1621 C C B SER B 1 51 ? 20.160 58.809 60.119 0.43 36.22 51 SER B C 1
ATOM 1622 O O A SER B 1 51 ? 21.569 58.710 59.609 0.57 29.88 51 SER B O 1
ATOM 1623 O O B SER B 1 51 ? 21.346 59.101 60.255 0.43 37.01 51 SER B O 1
ATOM 1628 N N A HIS B 1 52 ? 19.456 59.152 58.999 0.57 29.79 52 HIS B N 1
ATOM 1629 N N B HIS B 1 52 ? 19.423 59.238 59.098 0.43 36.08 52 HIS B N 1
ATOM 1630 C CA A HIS B 1 52 ? 19.854 60.296 58.198 0.57 30.74 52 HIS B CA 1
ATOM 1631 C CA B HIS B 1 52 ? 19.881 60.327 58.232 0.43 36.18 52 HIS B CA 1
ATOM 1632 C C A HIS B 1 52 ? 18.667 61.158 57.824 0.57 31.73 52 HIS B C 1
ATOM 1633 C C B HIS B 1 52 ? 18.719 61.202 57.772 0.43 35.47 52 HIS B C 1
ATOM 1634 O O A HIS B 1 52 ? 17.520 60.694 57.818 0.57 32.01 52 HIS B O 1
ATOM 1635 O O B HIS B 1 52 ? 17.566 60.762 57.763 0.43 35.81 52 HIS B O 1
ATOM 1648 N N A ASN B 1 53 ? 18.977 62.416 57.507 0.57 32.23 53 ASN B N 1
ATOM 1649 N N B ASN B 1 53 ? 19.035 62.444 57.400 0.43 34.25 53 ASN B N 1
ATOM 1650 C CA A ASN B 1 53 ? 18.010 63.415 57.063 0.57 33.30 53 ASN B CA 1
ATOM 1651 C CA B ASN B 1 53 ? 18.043 63.373 56.863 0.43 33.33 53 ASN B CA 1
ATOM 1652 C C A ASN B 1 53 ? 17.731 63.310 55.560 0.57 31.83 53 ASN B C 1
ATOM 1653 C C B ASN B 1 53 ? 17.519 62.933 55.486 0.43 30.69 53 ASN B C 1
ATOM 1654 O O A ASN B 1 53 ? 17.235 64.254 54.946 0.57 33.29 53 ASN B O 1
ATOM 1655 O O B ASN B 1 53 ? 16.415 63.303 55.093 0.43 30.74 53 ASN B O 1
ATOM 1664 N N A GLU B 1 54 ? 18.060 62.166 54.968 0.57 28.75 54 GLU B N 1
ATOM 1665 N N B GLU B 1 54 ? 18.306 62.167 54.737 0.43 27.95 54 GLU B N 1
ATOM 1666 C CA A GLU B 1 54 ? 17.717 61.914 53.575 0.57 25.60 54 GLU B CA 1
ATOM 1667 C CA B GLU B 1 54 ? 17.856 61.783 53.409 0.43 25.37 54 GLU B CA 1
ATOM 1668 C C A GLU B 1 54 ? 16.623 60.865 53.491 0.57 22.45 54 GLU B C 1
ATOM 1669 C C B GLU B 1 54 ? 16.623 60.890 53.499 0.43 22.34 54 GLU B C 1
ATOM 1670 O O A GLU B 1 54 ? 16.591 59.909 54.2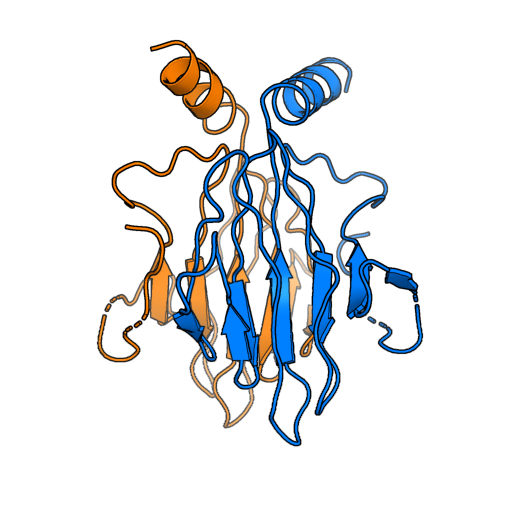70 0.57 22.31 54 GLU B O 1
ATOM 1671 O O B GLU B 1 54 ? 16.473 60.103 54.432 0.43 22.31 54 GLU B O 1
ATOM 1682 N N . TYR B 1 55 ? 15.739 61.051 52.525 1.00 19.19 55 TYR B N 1
ATOM 1683 C CA . TYR B 1 55 ? 14.653 60.106 52.257 1.00 17.53 55 TYR B CA 1
ATOM 1684 C C . TYR B 1 55 ? 15.223 58.824 51.662 1.00 15.62 55 TYR B C 1
ATOM 1685 O O . TYR B 1 55 ? 16.226 58.854 50.956 1.00 16.37 55 TYR B O 1
ATOM 1694 N N . GLU B 1 56 ? 14.595 57.698 51.963 1.00 15.03 56 GLU B N 1
ATOM 1695 C CA . GLU B 1 56 ? 15.078 56.417 51.456 1.00 14.19 56 GLU B CA 1
ATOM 1696 C C . GLU B 1 56 ? 13.906 55.460 51.355 1.00 13.71 56 GLU B C 1
ATOM 1697 O O . GLU B 1 56 ? 12.974 55.509 52.171 1.00 14.48 56 GLU B O 1
ATOM 1703 N N . LEU B 1 57 ? 13.966 54.580 50.357 1.00 13.41 57 LEU B N 1
ATOM 1704 C CA . LEU B 1 57 ? 13.034 53.475 50.269 1.00 14.08 57 LEU B CA 1
ATOM 1705 C C . LEU B 1 57 ? 13.757 52.230 49.839 1.00 12.88 57 LEU B C 1
ATOM 1706 O O . LEU B 1 57 ? 14.742 52.287 49.137 1.00 13.56 57 LEU B O 1
ATOM 1711 N N . PHE B 1 58 ? 13.237 51.104 50.302 1.00 10.84 58 PHE B N 1
ATOM 1712 C CA . PHE B 1 58 ? 13.756 49.795 49.934 1.00 10.78 58 PHE B CA 1
ATOM 1713 C C . PHE B 1 58 ? 12.725 49.063 49.090 1.00 9.82 58 PHE B C 1
ATOM 1714 O O . PHE B 1 58 ? 11.526 49.024 49.418 1.00 11.64 58 PHE B O 1
ATOM 1722 N N . ILE B 1 59 ? 13.219 48.407 48.042 1.00 10.34 59 ILE B N 1
ATOM 1723 C CA . ILE B 1 59 ? 12.451 47.524 47.174 1.00 9.95 59 ILE B CA 1
ATOM 1724 C C . ILE B 1 59 ? 13.008 46.118 47.422 1.00 10.16 59 ILE B C 1
ATOM 1725 O O . ILE B 1 59 ? 14.180 45.847 47.140 1.00 10.49 59 ILE B O 1
ATOM 1730 N N . VAL B 1 60 ? 12.197 45.221 47.983 1.00 9.57 60 VAL B N 1
ATOM 1731 C CA . VAL B 1 60 ? 12.680 43.916 48.390 1.00 9.44 60 VAL B CA 1
ATOM 1732 C C . VAL B 1 60 ? 12.667 42.959 47.205 1.00 9.19 60 VAL B C 1
ATOM 1733 O O . VAL B 1 60 ? 11.631 42.762 46.584 1.00 10.52 60 VAL B O 1
ATOM 1737 N N . ILE B 1 61 ? 13.819 42.387 46.893 1.00 9.60 61 ILE B N 1
ATOM 1738 C CA . ILE B 1 61 ? 14.016 41.639 45.655 1.00 9.73 61 ILE B CA 1
ATOM 1739 C C . ILE B 1 61 ? 14.026 40.127 45.817 1.00 9.40 61 ILE B C 1
ATOM 1740 O O . ILE B 1 61 ? 13.453 39.447 44.982 1.00 11.27 61 ILE B O 1
ATOM 1745 N N . GLN B 1 62 ? 14.724 39.592 46.819 1.00 9.68 62 GLN B N 1
ATOM 1746 C CA . GLN B 1 62 ? 14.835 38.169 46.986 1.00 10.17 62 GLN B CA 1
ATOM 1747 C C . GLN B 1 62 ? 15.112 37.823 48.433 1.00 9.82 62 GLN B C 1
ATOM 1748 O O . GLN B 1 62 ? 15.888 38.483 49.107 1.00 10.66 62 GLN B O 1
ATOM 1754 N N . GLY B 1 63 ? 14.560 36.708 48.893 1.00 10.61 63 GLY B N 1
ATOM 1755 C CA . GLY B 1 63 ? 14.788 36.207 50.231 1.00 10.38 63 GLY B CA 1
ATOM 1756 C C . GLY B 1 63 ? 13.837 36.769 51.248 1.00 11.95 63 GLY B C 1
ATOM 1757 O O . GLY B 1 63 ? 12.753 37.265 50.904 1.00 13.43 63 GLY B O 1
ATOM 1758 N N . ASN B 1 64 ? 14.253 36.654 52.510 1.00 11.69 64 ASN B N 1
ATOM 1759 C CA . ASN B 1 64 ? 13.417 37.063 53.634 1.00 13.11 64 ASN B CA 1
ATOM 1760 C C . ASN B 1 64 ? 14.285 37.783 54.631 1.00 12.05 64 ASN B C 1
ATOM 1761 O O . ASN B 1 64 ? 15.426 37.391 54.839 1.00 13.37 64 ASN B O 1
ATOM 1766 N N . ALA B 1 65 ? 13.729 38.788 55.301 1.00 12.34 65 ALA B N 1
ATOM 1767 C CA . ALA B 1 65 ? 14.458 39.506 56.312 1.00 12.16 65 ALA B CA 1
ATOM 1768 C C . ALA B 1 65 ? 13.471 40.119 57.274 1.00 13.81 65 ALA B C 1
ATOM 1769 O O . ALA B 1 65 ? 12.259 40.095 57.052 1.00 15.10 65 ALA B O 1
ATOM 1771 N N . ILE B 1 66 ? 14.018 40.633 58.358 1.00 14.54 66 ILE B N 1
ATOM 1772 C CA . ILE B 1 66 ? 13.280 41.510 59.258 1.00 16.70 66 ILE B CA 1
ATOM 1773 C C . ILE B 1 66 ? 13.929 42.876 59.131 1.00 19.04 66 ILE B C 1
ATOM 1774 O O . ILE B 1 66 ? 15.140 43.008 59.311 1.00 19.82 66 ILE B O 1
ATOM 1779 N N . ILE B 1 67 ? 13.132 43.892 58.815 1.00 19.16 67 ILE B N 1
ATOM 1780 C CA . ILE B 1 67 ? 13.609 45.258 58.769 1.00 18.94 67 ILE B CA 1
ATOM 1781 C C . ILE B 1 67 ? 13.157 45.899 60.077 1.00 20.08 67 ILE B C 1
ATOM 1782 O O . ILE B 1 67 ? 11.963 45.949 60.375 1.00 20.65 67 ILE B O 1
ATOM 1787 N N . ARG B 1 68 ? 14.109 46.364 60.860 1.00 20.56 68 ARG B N 1
ATOM 1788 C CA . ARG B 1 68 ? 13.752 47.019 62.102 1.00 22.18 68 ARG B CA 1
ATOM 1789 C C . ARG B 1 68 ? 13.890 48.512 61.925 1.00 22.09 68 ARG B C 1
ATOM 1790 O O . ARG B 1 68 ? 14.928 49.002 61.544 1.00 21.77 68 ARG B O 1
ATOM 1798 N N . ILE B 1 69 ? 12.818 49.232 62.191 1.00 22.41 69 ILE B N 1
ATOM 1799 C CA . ILE B 1 69 ? 12.822 50.668 62.015 1.00 23.55 69 ILE B CA 1
ATOM 1800 C C . ILE B 1 69 ? 12.436 51.210 63.362 1.00 26.50 69 ILE B C 1
ATOM 1801 O O . ILE B 1 69 ? 11.311 50.987 63.836 1.00 26.09 69 ILE B O 1
ATOM 1806 N N A ASN B 1 70 ? 13.385 51.930 63.960 0.57 28.13 70 ASN B N 1
ATOM 1807 N N B ASN B 1 70 ? 13.365 51.916 64.002 0.43 28.70 70 ASN B N 1
ATOM 1808 C CA A ASN B 1 70 ? 13.327 52.321 65.362 0.57 30.13 70 ASN B CA 1
ATOM 1809 C CA B ASN B 1 70 ? 13.131 52.485 65.330 0.43 31.05 70 ASN B CA 1
ATOM 1810 C C A ASN B 1 70 ? 13.106 51.068 66.211 0.57 30.37 70 ASN B C 1
ATOM 1811 C C B ASN B 1 70 ? 12.370 51.525 66.243 0.43 32.21 70 ASN B C 1
ATOM 1812 O O A ASN B 1 70 ? 13.947 50.175 66.170 0.57 29.73 70 ASN B O 1
ATOM 1813 O O B ASN B 1 70 ? 11.267 51.842 66.692 0.43 32.44 70 ASN B O 1
ATOM 1822 N N A ASP B 1 71 ? 12.009 50.972 66.961 0.57 32.07 71 ASP B N 1
ATOM 1823 N N B ASP B 1 71 ? 12.952 50.347 66.467 0.43 32.84 71 ASP B N 1
ATOM 1824 C CA A ASP B 1 71 ? 11.812 49.802 67.820 0.57 33.46 71 ASP B CA 1
ATOM 1825 C CA B ASP B 1 71 ? 12.433 49.339 67.410 0.43 33.78 71 ASP B CA 1
ATOM 1826 C C A ASP B 1 71 ? 10.805 48.817 67.255 0.57 32.16 71 ASP B C 1
ATOM 1827 C C B ASP B 1 71 ? 11.312 48.453 66.871 0.43 32.19 71 ASP B C 1
ATOM 1828 O O A ASP B 1 71 ? 10.281 47.990 67.992 0.57 32.33 71 ASP B O 1
ATOM 1829 O O B ASP B 1 71 ? 11.017 47.417 67.461 0.43 31.94 71 ASP B O 1
ATOM 1838 N N A GLU B 1 72 ? 10.556 48.879 65.943 0.57 30.06 72 GLU B N 1
ATOM 1839 N N B GLU B 1 72 ? 10.678 48.856 65.774 0.43 30.50 72 GLU B N 1
ATOM 1840 C CA A GLU B 1 72 ? 9.507 48.072 65.331 0.57 28.92 72 GLU B CA 1
ATOM 1841 C CA B GLU B 1 72 ? 9.541 48.108 65.244 0.43 29.28 72 GLU B CA 1
ATOM 1842 C C A GLU B 1 72 ? 10.090 47.142 64.267 0.57 25.93 72 GLU B C 1
ATOM 1843 C C B GLU B 1 72 ? 9.996 47.157 64.145 0.43 26.10 72 GLU B C 1
ATOM 1844 O O A GLU B 1 72 ? 10.905 47.558 63.473 0.57 25.42 72 GLU B O 1
ATOM 1845 O O B GLU B 1 72 ? 10.616 47.570 63.184 0.43 25.50 72 GLU B O 1
ATOM 1856 N N . ASP B 1 73 ? 9.674 45.879 64.295 1.00 23.84 73 ASP B N 1
ATOM 1857 C CA . ASP B 1 73 ? 10.133 44.867 63.350 1.00 22.90 73 ASP B CA 1
ATOM 1858 C C . ASP B 1 73 ? 9.129 44.653 62.217 1.00 22.81 73 ASP B C 1
ATOM 1859 O O . ASP B 1 73 ? 7.942 44.482 62.456 1.00 24.64 73 ASP B O 1
ATOM 1864 N N . PHE B 1 74 ? 9.618 44.636 60.987 1.00 21.61 74 PHE B N 1
ATOM 1865 C CA . PHE B 1 74 ? 8.769 44.406 59.833 1.00 21.82 74 PHE B CA 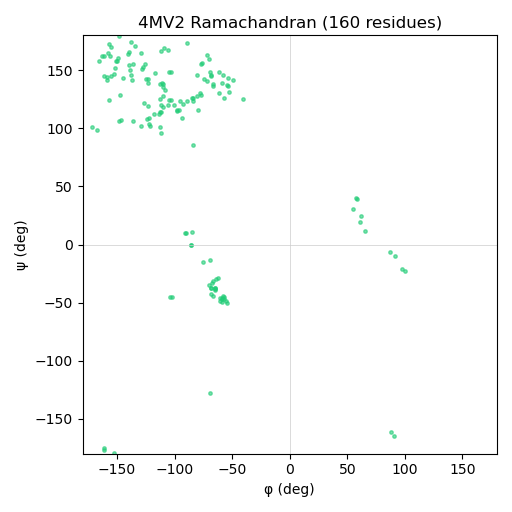1
ATOM 1866 C C . PHE B 1 74 ? 9.329 43.223 59.055 1.00 20.63 74 PHE B C 1
ATOM 1867 O O . PHE B 1 74 ? 10.340 43.377 58.397 1.00 20.54 74 PHE B O 1
ATOM 1875 N N . PRO B 1 75 ? 8.659 42.057 59.091 1.00 19.57 75 PRO B N 1
ATOM 1876 C CA . PRO B 1 75 ? 9.100 40.964 58.226 1.00 18.45 75 PRO B CA 1
ATOM 1877 C C . PRO B 1 75 ? 8.863 41.338 56.762 1.00 16.86 75 PRO B C 1
ATOM 1878 O O . PRO B 1 75 ? 7.802 41.854 56.432 1.00 18.12 75 PRO B O 1
ATOM 1882 N N . VAL B 1 76 ? 9.835 41.068 55.910 1.00 15.08 76 VAL B N 1
ATOM 1883 C CA . VAL B 1 76 ? 9.684 41.391 54.492 1.00 13.48 76 VAL B CA 1
ATOM 1884 C C . VAL B 1 76 ? 10.085 40.241 53.579 1.00 13.32 76 VAL B C 1
ATOM 1885 O O . VAL B 1 76 ? 10.926 39.407 53.912 1.00 14.02 76 VAL B O 1
ATOM 1889 N N A THR B 1 77 ? 9.501 40.252 52.398 0.50 13.38 77 THR B N 1
ATOM 1890 N N B THR B 1 77 ? 9.441 40.214 52.421 0.50 13.42 77 THR B N 1
ATOM 1891 C CA A THR B 1 77 ? 9.814 39.299 51.366 0.50 14.47 77 THR B CA 1
ATOM 1892 C CA B THR B 1 77 ? 9.663 39.234 51.369 0.50 14.44 77 THR B CA 1
ATOM 1893 C C A THR B 1 77 ? 9.649 39.974 50.004 0.50 12.39 77 THR B C 1
ATOM 1894 C C B THR B 1 77 ? 9.632 39.960 50.014 0.50 12.39 77 THR B C 1
ATOM 1895 O O A THR B 1 77 ? 9.253 41.140 49.898 0.50 11.72 77 THR B O 1
ATOM 1896 O O B THR B 1 77 ? 9.304 41.148 49.922 0.50 11.87 77 THR B O 1
ATOM 1903 N N . LYS B 1 78 ? 9.995 39.255 48.952 1.00 12.15 78 LYS B N 1
ATOM 1904 C CA . LYS B 1 78 ? 9.980 39.791 47.609 1.00 11.00 78 LYS B CA 1
ATOM 1905 C C . LYS B 1 78 ? 8.718 40.548 47.279 1.00 11.16 78 LYS B C 1
ATOM 1906 O O . LYS B 1 78 ? 7.621 40.050 47.460 1.00 12.39 78 LYS B O 1
ATOM 1912 N N . GLY B 1 79 ? 8.903 41.743 46.747 1.00 9.70 79 GLY B N 1
ATOM 1913 C CA . GLY B 1 79 ? 7.817 42.592 46.327 1.00 10.76 79 GLY B CA 1
ATOM 1914 C C . GLY B 1 79 ? 7.485 43.674 47.326 1.00 10.30 79 GLY B C 1
ATOM 1915 O O . GLY B 1 79 ? 6.834 44.649 46.983 1.00 11.45 79 GLY B O 1
ATOM 1916 N N . ASP B 1 80 ? 7.841 43.483 48.582 1.00 10.59 80 ASP B N 1
ATOM 1917 C CA . ASP B 1 80 ? 7.522 44.473 49.593 1.00 11.47 80 ASP B CA 1
ATOM 1918 C C . ASP B 1 80 ? 8.329 45.759 49.385 1.00 11.77 80 ASP B C 1
ATOM 1919 O O . ASP B 1 80 ? 9.460 45.712 48.932 1.00 11.42 80 ASP B O 1
ATOM 1924 N N . LEU B 1 81 ? 7.705 46.880 49.706 1.00 12.36 81 LEU B N 1
ATOM 1925 C CA . LEU B 1 81 ? 8.346 48.172 49.706 1.00 13.28 81 LEU B CA 1
ATOM 1926 C C . LEU B 1 81 ? 8.282 48.739 51.100 1.00 12.62 81 LEU B C 1
ATOM 1927 O O . LEU B 1 81 ? 7.297 48.593 51.798 1.00 13.79 81 LEU B O 1
ATOM 1932 N N A ILE B 1 82 ? 9.389 49.356 51.498 0.60 12.50 82 ILE B N 1
ATOM 1933 N N B ILE B 1 82 ? 9.346 49.401 51.507 0.40 12.59 82 ILE B N 1
ATOM 1934 C CA A ILE B 1 82 ? 9.563 49.971 52.815 0.60 13.60 82 ILE B CA 1
ATOM 1935 C CA B ILE B 1 82 ? 9.352 50.005 52.822 0.40 13.52 82 ILE B CA 1
ATOM 1936 C C A ILE B 1 82 ? 10.016 51.397 52.619 0.60 14.15 82 ILE B C 1
ATOM 1937 C C B ILE B 1 82 ? 10.069 51.342 52.773 0.40 13.86 82 ILE B C 1
ATOM 1938 O O A ILE B 1 82 ? 10.945 51.632 51.871 0.60 14.00 82 ILE B O 1
ATOM 1939 O O B ILE B 1 82 ? 11.149 51.484 52.208 0.40 13.01 82 ILE B O 1
ATOM 1948 N N . ILE B 1 83 ? 9.397 52.339 53.329 1.00 14.55 83 ILE B N 1
ATOM 1949 C CA . ILE B 1 83 ? 9.898 53.706 53.373 1.00 16.21 83 ILE B CA 1
ATOM 1950 C C . ILE B 1 83 ? 10.637 53.872 54.688 1.00 16.87 83 ILE B C 1
ATOM 1951 O O . ILE B 1 83 ? 10.133 53.466 55.746 1.00 20.13 83 ILE B O 1
ATOM 1956 N N . ILE B 1 84 ? 11.827 54.425 54.637 1.00 16.69 84 ILE B N 1
ATOM 1957 C CA . ILE B 1 84 ? 12.614 54.661 55.838 1.00 17.83 84 ILE B CA 1
ATOM 1958 C C . ILE B 1 84 ? 12.319 56.099 56.303 1.00 20.29 84 ILE B C 1
ATOM 1959 O O . ILE B 1 84 ? 12.729 57.042 55.659 1.00 21.25 84 ILE B O 1
ATOM 1964 N N . PRO B 1 85 ? 11.594 56.270 57.414 1.00 21.97 85 PRO B N 1
ATOM 1965 C CA . PRO B 1 85 ? 11.246 57.636 57.840 1.00 24.26 85 PRO B CA 1
ATOM 1966 C C . PRO B 1 85 ? 12.488 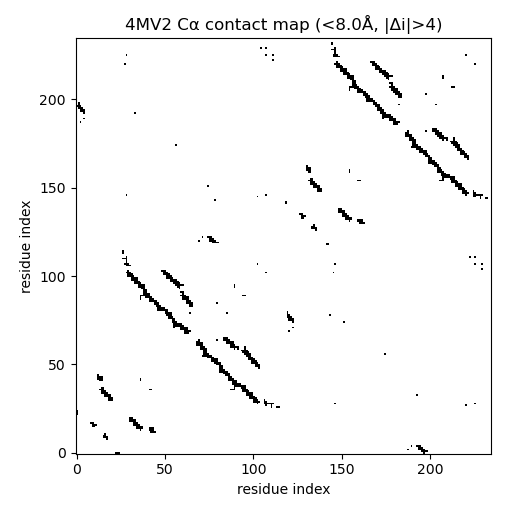58.455 58.129 1.00 24.76 85 PRO B C 1
ATOM 1967 O O . PRO B 1 85 ? 13.504 57.924 58.590 1.00 23.11 85 PRO B O 1
ATOM 1971 N N . LEU B 1 86 ? 12.408 59.764 57.888 1.00 26.10 86 LEU B N 1
ATOM 1972 C CA . LEU B 1 86 ? 13.543 60.612 58.149 1.00 29.27 86 LEU B CA 1
ATOM 1973 C C . LEU B 1 86 ? 14.019 60.459 59.586 1.00 30.30 86 LEU B C 1
ATOM 1974 O O . LEU B 1 86 ? 13.232 60.390 60.535 1.00 29.22 86 LEU B O 1
ATOM 1979 N N . ASP B 1 87 ? 15.330 60.388 59.721 1.00 32.73 87 ASP B N 1
ATOM 1980 C CA . ASP B 1 87 ? 15.978 60.340 61.006 1.00 34.88 87 ASP B CA 1
ATOM 1981 C C . ASP B 1 87 ? 15.588 59.119 61.839 1.00 34.00 87 ASP B C 1
ATOM 1982 O O . ASP B 1 87 ? 15.771 59.088 63.038 1.00 35.32 87 ASP B O 1
ATOM 1987 N N . SER B 1 88 ? 15.059 58.100 61.195 1.00 31.50 88 SER B N 1
ATOM 1988 C CA . SER B 1 88 ? 14.833 56.833 61.890 1.00 29.87 88 SER B CA 1
ATOM 1989 C C . SER B 1 88 ? 16.066 55.965 61.759 1.00 26.91 88 SER B C 1
ATOM 1990 O O . SER B 1 88 ? 16.703 55.969 60.701 1.00 27.35 88 SER B O 1
ATOM 1993 N N A GLU B 1 89 ? 16.382 55.249 62.835 0.57 25.92 89 GLU B N 1
ATOM 1994 N N B GLU B 1 89 ? 16.408 55.174 62.780 0.43 24.77 89 GLU B N 1
ATOM 1995 C CA A GLU B 1 89 ? 17.439 54.251 62.820 0.57 26.58 89 GLU B CA 1
ATOM 1996 C CA B GLU B 1 89 ? 17.444 54.134 62.602 0.43 23.68 89 GLU B CA 1
ATOM 1997 C C A GLU B 1 89 ? 16.887 53.018 62.140 0.57 24.40 89 GLU B C 1
ATOM 1998 C C B GLU B 1 89 ? 16.814 52.860 62.024 0.43 20.49 89 GLU B C 1
ATOM 1999 O O A GLU B 1 89 ? 15.833 52.502 62.520 0.57 24.54 89 GLU B O 1
ATOM 2000 O O B GLU B 1 89 ? 15.593 52.670 62.104 0.43 20.43 89 GLU B O 1
ATOM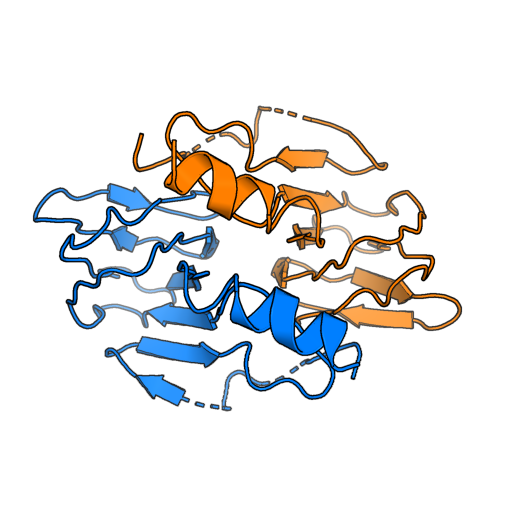 2011 N N A HIS B 1 90 ? 17.602 52.562 61.123 0.57 23.05 90 HIS B N 1
ATOM 2012 N N B HIS B 1 90 ? 17.637 51.996 61.427 0.43 18.20 90 HIS B N 1
ATOM 2013 C CA A HIS B 1 90 ? 17.175 51.411 60.337 0.57 22.11 90 HIS B CA 1
ATOM 2014 C CA B HIS B 1 90 ? 17.130 50.739 60.875 0.43 17.57 90 HIS B CA 1
ATOM 2015 C C A HIS B 1 90 ? 18.348 50.469 60.063 0.57 21.02 90 HIS B C 1
ATOM 2016 C C B HIS B 1 90 ? 18.090 49.555 60.933 0.43 15.94 90 HIS B C 1
ATOM 2017 O O A HIS B 1 90 ? 19.486 50.901 59.890 0.57 20.86 90 HIS B O 1
ATOM 2018 O O B HIS B 1 90 ? 19.308 49.700 60.919 0.43 16.29 90 HIS B O 1
ATOM 2031 N N A HIS B 1 91 ? 18.043 49.173 60.061 0.57 20.31 91 HIS B N 1
ATOM 2032 N N B HIS B 1 91 ? 17.489 48.373 60.998 0.43 14.09 91 HIS B N 1
ATOM 2033 C CA A HIS B 1 91 ? 18.945 48.139 59.582 0.57 18.50 91 HIS B CA 1
ATOM 2034 C CA B HIS B 1 91 ? 18.219 47.119 60.947 0.43 13.75 91 HIS B CA 1
ATOM 2035 C C A HIS B 1 91 ? 18.142 46.897 59.144 0.57 17.25 91 HIS B C 1
ATOM 2036 C C B HIS B 1 91 ? 17.635 46.277 59.839 0.43 13.52 91 HIS B C 1
ATOM 2037 O O A HIS B 1 91 ? 16.937 46.825 59.377 0.57 17.40 91 HIS B O 1
ATOM 2038 O O B HIS B 1 91 ? 16.427 46.228 59.687 0.43 14.16 91 HIS B O 1
ATOM 2051 N N A VAL B 1 92 ? 18.819 45.942 58.501 0.57 15.62 92 VAL B N 1
ATOM 2052 N N B VAL B 1 92 ? 18.498 45.624 59.065 0.43 12.85 92 VAL B N 1
ATOM 2053 C CA A VAL B 1 92 ? 18.201 44.735 57.936 0.57 14.63 92 VAL B CA 1
ATOM 2054 C CA B VAL B 1 92 ? 18.081 44.641 58.084 0.43 12.99 92 VAL B CA 1
ATOM 2055 C C A VAL B 1 92 ? 18.762 43.466 58.632 0.57 13.62 92 VAL B C 1
ATOM 2056 C C B VAL B 1 92 ? 18.739 43.365 58.496 0.43 12.95 92 VAL B C 1
ATOM 2057 O O A VAL B 1 92 ? 19.977 43.366 58.800 0.57 13.99 92 VAL B O 1
ATOM 2058 O O B VAL B 1 92 ? 19.944 43.146 58.329 0.43 13.19 92 VAL B O 1
ATOM 2065 N N . ILE B 1 93 ? 17.896 42.522 59.038 1.00 13.11 93 ILE B N 1
ATOM 2066 C CA . ILE B 1 93 ? 18.323 41.282 59.672 1.00 13.65 93 ILE B CA 1
ATOM 2067 C C . ILE B 1 93 ? 17.965 40.116 58.790 1.00 13.14 93 ILE B C 1
ATOM 2068 O O . ILE B 1 93 ? 16.803 39.926 58.450 1.00 14.49 93 ILE B O 1
ATOM 2073 N N . ASN B 1 94 ? 18.975 39.336 58.400 1.00 12.75 94 ASN B N 1
ATOM 2074 C CA . ASN B 1 94 ? 18.750 38.126 57.605 1.00 11.78 94 ASN B CA 1
ATOM 2075 C C . ASN B 1 94 ? 19.096 36.891 58.427 1.00 12.75 94 ASN B C 1
ATOM 2076 O O . ASN B 1 94 ? 20.257 36.581 58.592 1.00 13.03 94 ASN B O 1
ATOM 2081 N N . ASN B 1 95 ? 18.076 36.223 58.954 1.00 14.34 95 ASN B N 1
ATOM 2082 C CA . ASN B 1 95 ? 18.264 35.024 59.761 1.00 14.84 95 ASN B CA 1
ATOM 2083 C C . ASN B 1 95 ? 18.362 33.740 58.968 1.00 16.21 95 ASN B C 1
ATOM 2084 O O . ASN B 1 95 ? 18.545 32.690 59.556 1.00 18.27 95 ASN B O 1
ATOM 2089 N N . ASN B 1 96 ? 18.269 33.811 57.653 1.00 15.25 96 ASN B N 1
ATOM 2090 C CA . ASN B 1 96 ? 18.099 32.639 56.817 1.00 16.67 96 ASN B CA 1
ATOM 2091 C C . ASN B 1 96 ? 19.351 32.271 56.067 1.00 16.67 96 ASN B C 1
ATOM 2092 O O . ASN B 1 96 ? 20.312 33.018 56.043 1.00 17.79 96 ASN B O 1
ATOM 2097 N N . GLN B 1 97 ? 19.336 31.079 55.491 1.00 16.52 97 GLN B N 1
ATOM 2098 C CA . GLN B 1 97 ? 20.452 30.533 54.782 1.00 18.19 97 GLN B CA 1
ATOM 2099 C C . GLN B 1 97 ? 20.570 30.934 53.350 1.00 18.99 97 GLN B C 1
ATOM 2100 O O . GLN B 1 97 ? 21.366 30.336 52.617 1.00 23.26 97 GLN B O 1
ATOM 2106 N N . GLU B 1 98 ? 19.771 31.914 52.924 1.00 17.30 98 GLU B N 1
ATOM 2107 C CA . GLU B 1 98 ? 19.799 32.428 51.560 1.00 19.73 98 GLU B CA 1
ATOM 2108 C C . GLU B 1 98 ? 20.062 33.937 51.624 1.00 14.62 98 GLU B C 1
ATOM 2109 O O . GLU B 1 98 ? 19.611 34.626 52.540 1.00 14.14 98 GLU B O 1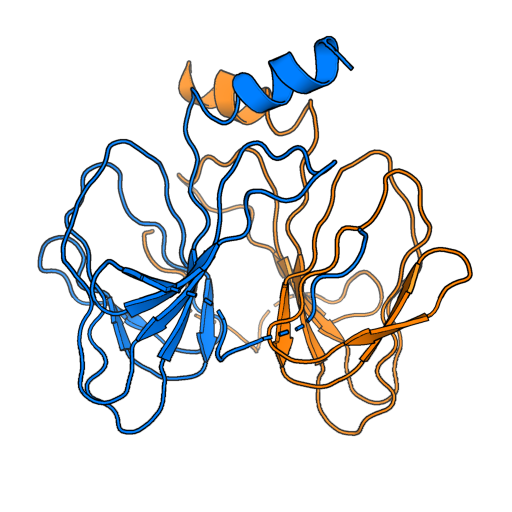
ATOM 2115 N N . ASP B 1 99 ? 20.851 34.424 50.676 1.00 11.63 99 ASP B N 1
ATOM 2116 C CA . ASP B 1 99 ? 21.107 35.859 50.584 1.00 10.60 99 ASP B CA 1
ATOM 2117 C C . ASP B 1 99 ? 19.790 36.645 50.518 1.00 11.04 99 ASP B C 1
ATOM 2118 O O . ASP B 1 99 ? 18.845 36.226 49.871 1.00 12.71 99 ASP B O 1
ATOM 2123 N N . PHE B 1 100 ? 19.764 37.806 51.145 1.00 9.41 100 PHE B N 1
ATOM 2124 C CA . PHE B 1 100 ? 18.661 38.748 51.073 1.00 9.26 100 PHE B CA 1
ATOM 2125 C C . PHE B 1 100 ? 19.047 39.907 50.191 1.00 8.90 100 PHE B C 1
ATOM 2126 O O . PHE B 1 100 ? 20.028 40.598 50.479 1.00 10.57 100 PHE B O 1
ATOM 2134 N N . HIS B 1 101 ? 18.291 40.106 49.105 1.00 9.57 101 HIS B N 1
ATOM 2135 C CA . HIS B 1 101 ? 18.585 41.172 48.166 1.00 9.14 101 HIS B CA 1
ATOM 2136 C C . HIS B 1 101 ? 17.500 42.236 48.238 1.00 9.68 101 HIS B C 1
ATOM 2137 O O . HIS B 1 101 ? 16.312 41.943 48.284 1.00 9.82 101 HIS B O 1
ATOM 2144 N N . PHE B 1 102 ? 17.933 43.492 48.191 1.00 9.72 102 PHE B N 1
ATOM 2145 C CA . PHE B 1 102 ? 17.006 44.623 48.100 1.00 9.89 102 PHE B CA 1
ATOM 2146 C C . PHE B 1 102 ? 17.694 45.749 47.360 1.00 9.96 102 PHE B C 1
ATOM 2147 O O . PHE B 1 102 ? 18.913 45.819 47.330 1.00 10.78 102 PHE B O 1
ATOM 2155 N N . TYR B 1 103 ? 16.897 46.652 46.787 1.00 9.67 103 TYR B N 1
ATOM 2156 C CA . TYR B 1 103 ? 17.423 47.864 46.153 1.00 10.07 103 TYR B CA 1
ATOM 2157 C C . TYR B 1 103 ? 17.013 49.021 47.041 1.00 10.39 103 TYR B C 1
ATOM 2158 O O . TYR B 1 103 ? 15.872 49.093 47.505 1.00 12.39 103 TYR B O 1
ATOM 2167 N N . THR B 1 104 ? 17.936 49.931 47.288 1.00 10.48 104 THR B N 1
ATOM 2168 C CA . THR B 1 104 ? 17.639 51.151 48.008 1.00 10.72 104 THR B CA 1
ATOM 2169 C C . THR B 1 104 ? 17.759 52.336 47.067 1.00 11.32 104 THR B C 1
ATOM 2170 O O . THR B 1 104 ? 18.658 52.399 46.244 1.00 11.93 104 THR B O 1
ATOM 2174 N N A ILE B 1 105 ? 16.807 53.246 47.206 0.60 11.24 105 ILE B N 1
ATOM 2175 N N B ILE B 1 105 ? 16.817 53.257 47.200 0.40 11.82 105 ILE B N 1
ATOM 2176 C CA A ILE B 1 105 ? 16.762 54.524 46.504 0.60 11.57 105 ILE B CA 1
ATOM 2177 C CA B ILE B 1 105 ? 16.845 54.533 46.501 0.40 12.67 105 ILE B CA 1
ATOM 2178 C C A ILE B 1 105 ? 16.743 55.600 47.589 0.60 11.98 105 ILE B C 1
ATOM 2179 C C B ILE B 1 105 ? 16.709 55.631 47.540 0.40 12.68 105 ILE B C 1
ATOM 2180 O O A ILE B 1 105 ? 15.962 55.493 48.528 0.60 12.53 105 ILE B O 1
ATOM 2181 O O B ILE B 1 105 ? 15.812 55.581 48.376 0.40 13.13 105 ILE B O 1
ATOM 2190 N N . TRP B 1 106 ? 17.600 56.616 47.488 1.00 12.65 106 TRP B N 1
ATOM 2191 C CA . TRP B 1 106 ? 17.614 57.705 48.461 1.00 13.26 106 TRP B CA 1
ATOM 2192 C C . TRP B 1 106 ? 17.690 59.028 47.737 1.00 13.65 106 TRP B C 1
ATOM 2193 O O . TRP B 1 106 ? 18.202 59.132 46.618 1.00 15.22 106 TRP B O 1
ATOM 2204 N N . TRP B 1 107 ? 17.152 60.053 48.388 1.00 14.27 107 TRP B N 1
ATOM 2205 C CA . TRP B 1 107 ? 17.052 61.366 47.764 1.00 14.74 107 TRP B CA 1
ATOM 2206 C C . TRP B 1 107 ? 16.851 62.431 48.824 1.00 16.34 107 TRP B C 1
ATOM 2207 O O . TRP B 1 107 ? 16.455 62.144 49.950 1.00 16.52 107 TRP B O 1
ATOM 2218 N N . ASP B 1 108 ? 17.104 63.679 48.439 1.00 17.25 108 ASP B N 1
ATOM 2219 C CA . ASP B 1 108 ? 16.858 64.815 49.321 1.00 18.48 108 ASP B CA 1
ATOM 2220 C C . ASP B 1 108 ? 16.791 66.059 48.492 1.00 19.02 108 ASP B C 1
ATOM 2221 O O . ASP B 1 108 ? 16.820 66.008 47.272 1.00 18.36 108 ASP B O 1
ATOM 2226 N N . LYS B 1 109 ? 16.664 67.192 49.175 1.00 20.44 109 LYS B N 1
ATOM 2227 C CA . LYS B 1 109 ? 16.606 68.475 48.460 1.00 22.77 109 LYS B CA 1
ATOM 2228 C C . LYS B 1 109 ? 17.844 68.683 47.615 1.00 21.96 109 LYS B C 1
ATOM 2229 O O . LYS B 1 109 ? 17.745 69.086 46.459 1.00 22.82 109 LYS B O 1
ATOM 2235 N N . GLU B 1 110 ? 19.004 68.382 48.181 1.00 22.18 110 GLU B N 1
ATOM 2236 C CA . GLU B 1 110 ? 20.275 68.574 47.490 1.00 24.44 110 GLU B CA 1
ATOM 2237 C C . GLU B 1 110 ? 20.330 67.737 46.203 1.00 22.24 110 GLU B C 1
ATOM 2238 O O . GLU B 1 110 ? 20.679 68.239 45.138 1.00 21.97 110 GLU B O 1
ATOM 2244 N N . SER B 1 111 ? 19.988 66.445 46.288 1.00 20.27 111 SER B N 1
ATOM 2245 C CA . SER B 1 111 ? 20.129 65.567 45.121 1.00 18.72 111 SER B CA 1
ATOM 2246 C C . SER B 1 111 ? 19.170 66.007 44.014 1.00 18.16 111 SER B C 1
ATOM 2247 O O . SER B 1 111 ? 19.478 65.913 42.832 1.00 18.70 111 SER B O 1
ATOM 2250 N N A THR B 1 112 ? 18.004 66.483 44.420 0.45 17.76 112 THR B N 1
ATOM 2251 N N B THR B 1 112 ? 17.997 66.481 44.413 0.55 17.73 112 THR B N 1
ATOM 2252 C CA A THR B 1 112 ? 16.996 66.910 43.470 0.45 17.61 112 THR B CA 1
ATOM 2253 C CA B THR B 1 112 ? 16.991 66.895 43.449 0.55 17.67 112 THR B CA 1
ATOM 2254 C C A THR B 1 112 ? 17.411 68.211 42.770 0.45 17.03 112 THR B C 1
ATOM 2255 C C B THR B 1 112 ? 17.407 68.212 42.766 0.55 16.84 112 THR B C 1
ATOM 2256 O O A THR B 1 112 ? 17.322 68.324 41.550 0.45 16.88 112 THR B O 1
ATOM 2257 O O B THR B 1 112 ? 17.324 68.331 41.547 0.55 16.44 112 THR B O 1
ATOM 2264 N N . LEU B 1 113 ? 17.881 69.182 43.548 1.00 17.67 113 LEU B N 1
ATOM 2265 C CA . LEU B 1 113 ? 18.380 70.447 42.993 1.00 18.86 113 LEU B CA 1
ATOM 2266 C C . LEU B 1 113 ? 19.567 70.203 42.084 1.00 19.34 113 LEU B C 1
ATOM 2267 O O . LEU B 1 113 ? 19.676 70.821 41.019 1.00 20.38 113 LEU B O 1
ATOM 2272 N N . ASN B 1 114 ? 20.440 69.270 42.464 1.00 20.41 114 ASN B N 1
ATOM 227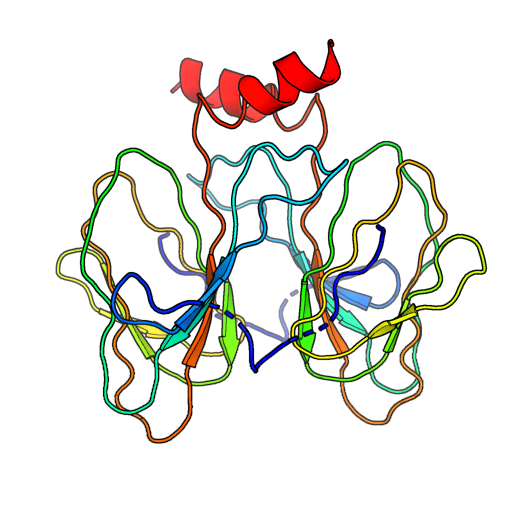3 C CA . ASN B 1 114 ? 21.609 69.006 41.649 1.00 22.21 114 ASN B CA 1
ATOM 2274 C C . ASN B 1 114 ? 21.185 68.435 40.296 1.00 21.79 114 ASN B C 1
ATOM 2275 O O . ASN B 1 114 ? 21.767 68.766 39.270 1.00 23.47 114 ASN B O 1
ATOM 2280 N N . PHE B 1 115 ? 20.174 67.568 40.282 1.00 19.59 115 PHE B N 1
ATOM 2281 C CA . PHE B 1 115 ? 19.642 67.074 39.016 1.00 18.79 115 PHE B CA 1
ATOM 2282 C C . PHE B 1 115 ? 19.186 68.236 38.129 1.00 18.65 115 PHE B C 1
ATOM 2283 O O . PHE B 1 115 ? 19.502 68.285 36.944 1.00 20.23 115 PHE B O 1
ATOM 2291 N N . LEU B 1 116 ? 18.441 69.175 38.720 1.00 18.43 116 LEU B N 1
ATOM 2292 C CA . LEU B 1 116 ? 17.921 70.322 37.962 1.00 19.13 116 LEU B CA 1
ATOM 2293 C C . LEU B 1 116 ? 19.028 71.228 37.456 1.00 20.23 116 LEU B C 1
ATOM 2294 O O . LEU B 1 116 ? 18.970 71.707 36.331 1.00 21.00 116 LEU B O 1
ATOM 2299 N N . THR B 1 117 ? 20.051 71.402 38.266 1.00 21.17 117 THR B N 1
ATOM 2300 C CA . THR B 1 117 ? 21.166 72.276 37.914 1.00 24.16 117 THR B CA 1
ATOM 2301 C C . THR B 1 117 ? 21.942 71.656 36.768 1.00 26.17 117 THR B C 1
ATOM 2302 O O . THR B 1 117 ? 22.317 72.331 35.828 1.00 27.29 117 THR B O 1
ATOM 2306 N N . ARG B 1 118 ? 22.171 70.347 36.824 1.00 27.32 118 ARG B N 1
ATOM 2307 C CA . ARG B 1 118 ? 22.943 69.702 35.775 1.00 30.27 118 ARG B CA 1
ATOM 2308 C C . ARG B 1 118 ? 22.166 69.711 34.480 1.00 32.09 118 ARG B C 1
ATOM 2309 O O . ARG B 1 118 ? 22.737 69.907 33.417 1.00 32.62 118 ARG B O 1
ATOM 2317 N N . LEU B 1 119 ? 20.857 69.536 34.572 1.00 33.08 119 LEU B N 1
ATOM 2318 C CA . LEU B 1 119 ? 20.016 69.630 33.401 1.00 35.68 119 LEU B CA 1
ATOM 2319 C C . LEU B 1 119 ? 20.244 70.961 32.714 1.00 36.87 119 LEU B C 1
ATOM 2320 O O . LEU B 1 119 ? 20.467 71.028 31.511 1.00 37.02 119 LEU B O 1
ATOM 2325 N N . GLU B 1 120 ? 20.173 72.030 33.494 1.00 37.56 120 GLU B N 1
ATOM 2326 C CA . GLU B 1 120 ? 20.248 73.371 32.949 1.00 39.28 120 GLU B CA 1
ATOM 2327 C C . GLU B 1 120 ? 21.628 73.651 32.374 1.00 40.31 120 GLU B C 1
ATOM 2328 O O . GLU B 1 120 ? 21.759 74.400 31.419 1.00 40.85 120 GLU B O 1
ATOM 2334 N N . GLN B 1 121 ? 22.655 73.041 32.952 1.00 41.01 121 GLN B N 1
ATOM 2335 C CA . GLN B 1 121 ? 23.993 73.118 32.384 1.00 42.22 121 GLN B CA 1
ATOM 2336 C C . GLN B 1 121 ? 24.083 72.203 31.173 1.00 42.74 121 GLN B C 1
ATOM 2337 O O . GLN B 1 121 ? 24.548 72.630 30.120 1.00 43.86 121 GLN B O 1
#

InterPro domains:
  IPR011051 RmlC-like cupin domain superfamily [SSF51182] (13-119)
  IPR013096 Cupin 2, conserved barrel [PF07883] (39-106)
  IPR014710 RmlC-like jelly roll fold [G3DSA:2.60.120.10] (1-122)
  IPR016672 Polyketide biosynthesis protein CurC, predicted [PIRSF016602] (2-121)
  IPR051610 Glucose-6-phosphate isomerase/Oxalate decarboxylase [PTHR35848] (31-110)

B-factor: mean 20.84, std 9.64, range [8.77, 67.85]

Sequence (235 aa):
NIIIRRKDWDSVHEYDLDGSRLLPWEGLNTPFGGAWCIVRPETKSFRHSHNEYELLFIVIQGNAIIRIINDEEDFPVTKGDLLIIIIIPLDSEHHVVINNNNQEDFHFYTIIWWDKESTTLNFLTRLEQDNIIIRKDWDSVHEEYYDDLDGSRLLPWEGLNTPFGGAWCIVRPETKKSSFFRRHHSSHHNNEEYELFIVIQGNAIIRINNDDEEDFPVTTKGDLIIIIPLDSEEHHHHVVINNNQEDFHFYTIIWWDKESTTLNFLTRLEQ

Nearest PDB structures (foldseek):
  4q29-assembly1_B  TM=1.006E+00  e=1.242E-20  Photorhabdus laumondii subsp. laumondii TTO1
  4rd7-assembly1_A-2  TM=9.248E-01  e=7.135E-12  Salinispora arenicola CNS-205
  8awn-assembly1_A-2  TM=8.308E-01  e=2.008E-07  Thermotoga maritima
  8awo-assembly1_B  TM=8.555E-01  e=7.677E-07  Thermotoga maritima
  3jzv-assembly1_A  TM=6.679E-01  e=1.179E-06  Rhodospirillum rubrum ATCC 11170

CATH classification: 2.60.120.10

Organism: Photorhabdus laumondii subsp. laumondii (strain DSM 15139 / CIP 105565 / TT01) (NCBI:txid243265)

Radius of gyration: 17.36 Å; Cα contacts (8 Å, |Δi|>4): 668; chains: 2; bounding box: 36×44×50 Å